Protein AF-A0A392M4J0-F1 (afdb_monomer)

Solvent-accessible surface area (backbone atoms only — not comparable to full-atom values): 14956 Å² total; per-residue (Å²): 109,51,67,59,75,84,77,67,65,18,34,62,68,60,36,52,45,43,67,71,38,55,54,96,54,36,84,34,86,85,41,95,49,38,36,38,35,53,47,97,91,40,80,39,81,60,38,73,55,54,52,23,54,76,68,75,42,83,68,70,84,70,78,83,78,87,68,54,66,32,58,51,34,18,61,44,18,71,55,74,34,66,66,57,68,94,72,77,78,84,59,74,86,53,35,28,72,71,46,39,50,49,50,51,51,45,57,69,52,52,66,64,34,56,57,55,53,39,26,50,51,32,46,59,51,38,70,78,40,64,79,76,70,53,95,85,64,61,69,43,71,75,92,62,75,52,68,43,60,56,64,80,78,44,99,60,89,73,89,84,80,77,86,80,85,84,76,95,66,84,81,70,76,82,76,49,76,65,52,57,52,50,53,52,51,53,52,50,52,54,50,52,54,51,50,55,52,51,54,53,52,50,55,52,52,55,54,52,59,57,68,76,67,73,80,84,80,86,82,90,80,89,82,88,80,88,84,78,90,79,84,89,84,87,87,136

InterPro domains:
  IPR046796 Putative plant retrotransposon-related domain [PF20167] (7-114)

Foldseek 3Di:
DDFDPDLDFFQVVQLVQQVVQCDPCCVPPPDPCPQWGDTQNDIARHDPQLLCVLVVHDNDDDPPPPDDPQNVLCVQQVRPRNDDDPDDDDDLVSGDPVNNVVVVVCVVVVVVCVVVVSSSVVVSRCVVPVPSDDPPGDGDDDPDTPDDDVVVVDPDDDPPPPDDDDDDDPDDPDQDPVNVVVVVVVVVVVVVVVVVVVVVVVVVVVVVVVVVPDDDDDDDDDDDDDDDDDDDDDDD

Sequence (236 aa):
MKTVRGIGDCYEKLVKEFLVNIPEDCDNPVSPEYQKVFVRGECVNFSPAIINKFLERNEEPQPELEVSDNAVCKEITAGQVKVGPKKGKISSRKLSVKYAILNRIGAANWGPYQAHIKHCYSSIILEQHPGIRTASDIPKKREYPLTLHNKLFGEHHVIDIVGTSSKSVPAPAPMSRKDVIADLKAHCLELDEKKLQFERMIQALELEEVAEGEPVGSKEEEEENDDADQEDNTDS

Mean predicted aligned error: 20.06 Å

Radius of gyration: 35.01 Å; Cα contacts (8 Å, |Δi|>4): 151; chains: 1; bounding box: 72×37×124 Å

Structure (mmCIF, N/CA/C/O backbone):
data_AF-A0A392M4J0-F1
#
_entry.id   AF-A0A392M4J0-F1
#
loop_
_atom_site.group_PDB
_atom_site.id
_atom_site.type_symbol
_atom_site.label_atom_id
_atom_site.label_alt_id
_atom_site.label_comp_id
_atom_site.label_asym_id
_atom_site.label_entity_id
_atom_site.label_seq_id
_atom_site.pdbx_PDB_ins_code
_atom_site.Cartn_x
_atom_site.Cartn_y
_atom_site.Cartn_z
_atom_site.occupancy
_atom_site.B_iso_or_equiv
_atom_site.auth_seq_id
_atom_site.auth_comp_id
_atom_site.auth_asym_id
_atom_site.auth_atom_id
_atom_site.pdbx_PDB_model_num
ATOM 1 N N . MET A 1 1 ? -25.892 8.725 -5.476 1.00 53.53 1 MET A N 1
ATOM 2 C CA . MET A 1 1 ? -24.546 8.126 -5.537 1.00 53.53 1 MET A CA 1
ATOM 3 C C . MET A 1 1 ? -23.845 8.678 -6.762 1.00 53.53 1 MET A C 1
ATOM 5 O O . MET A 1 1 ? -24.430 8.621 -7.839 1.00 53.53 1 MET A O 1
ATOM 9 N N . LYS A 1 2 ? -22.638 9.232 -6.613 1.00 49.38 2 LYS A N 1
ATOM 10 C CA . LYS A 1 2 ? -21.822 9.637 -7.761 1.00 49.38 2 LYS A CA 1
ATOM 11 C C . LYS A 1 2 ? -20.953 8.451 -8.147 1.00 49.38 2 LYS A C 1
ATOM 13 O O . LYS A 1 2 ? -20.265 7.872 -7.311 1.00 49.38 2 LYS A O 1
ATOM 18 N N . THR A 1 3 ? -21.028 8.068 -9.411 1.00 50.88 3 THR A N 1
ATOM 19 C CA . THR A 1 3 ? -20.194 6.998 -9.951 1.00 50.88 3 THR A CA 1
ATOM 20 C C . THR A 1 3 ? -18.974 7.633 -10.592 1.00 50.88 3 THR A C 1
ATOM 22 O O . THR A 1 3 ? -19.123 8.390 -11.550 1.00 50.88 3 THR A O 1
ATOM 25 N N . VAL A 1 4 ? -17.782 7.329 -10.082 1.00 52.31 4 VAL A N 1
ATOM 26 C CA . VAL A 1 4 ? -16.535 7.727 -10.737 1.00 52.31 4 VAL A CA 1
ATOM 27 C C . VAL A 1 4 ? -16.332 6.796 -11.929 1.00 52.31 4 VAL A C 1
ATOM 29 O O . VAL A 1 4 ? -16.191 5.581 -11.774 1.00 52.31 4 VAL A O 1
ATOM 32 N N . ARG A 1 5 ? -16.380 7.373 -13.129 1.00 50.84 5 ARG A N 1
ATOM 33 C CA . ARG A 1 5 ? -16.087 6.709 -14.406 1.00 50.84 5 ARG A CA 1
ATOM 34 C C . ARG A 1 5 ? -14.775 7.271 -14.958 1.00 50.84 5 ARG A C 1
ATOM 36 O O . ARG A 1 5 ? -14.352 8.338 -14.533 1.00 50.84 5 ARG A O 1
ATOM 43 N N . GLY A 1 6 ? -14.140 6.556 -15.886 1.00 55.19 6 GLY A N 1
ATOM 44 C CA . GLY A 1 6 ? -12.890 7.013 -16.511 1.00 55.19 6 GLY A CA 1
ATOM 45 C C . GLY A 1 6 ? -11.627 6.746 -15.690 1.00 55.19 6 GLY A C 1
ATOM 46 O O . GLY A 1 6 ? -10.592 7.343 -15.951 1.00 55.19 6 GLY A O 1
ATOM 47 N N . ILE A 1 7 ? -11.688 5.840 -14.712 1.00 60.97 7 ILE A N 1
ATOM 48 C CA . ILE A 1 7 ? -10.474 5.284 -14.105 1.00 60.97 7 ILE A CA 1
ATOM 49 C C . ILE A 1 7 ? -9.773 4.493 -15.222 1.00 60.97 7 ILE A C 1
ATOM 51 O O . ILE A 1 7 ? -10.411 3.617 -15.809 1.00 60.97 7 ILE A O 1
ATOM 55 N N . GLY A 1 8 ? -8.533 4.862 -15.560 1.00 64.56 8 GLY A N 1
ATOM 56 C CA . GLY A 1 8 ? -7.778 4.304 -16.692 1.00 64.56 8 GLY A CA 1
ATOM 57 C C . GLY A 1 8 ? -7.616 2.781 -16.643 1.00 64.56 8 GLY A C 1
ATOM 58 O O . GLY A 1 8 ? -7.966 2.137 -15.658 1.00 64.56 8 GLY A O 1
ATOM 59 N N . ASP A 1 9 ? -7.091 2.173 -17.704 1.00 75.56 9 ASP A N 1
ATOM 60 C CA . ASP A 1 9 ? -6.934 0.715 -17.767 1.00 75.56 9 ASP A CA 1
ATOM 61 C C . ASP A 1 9 ? -5.942 0.193 -16.706 1.00 75.56 9 ASP A C 1
ATOM 63 O O . ASP A 1 9 ? -4.874 0.766 -16.511 1.00 75.56 9 ASP A O 1
ATOM 67 N N . CYS A 1 10 ? -6.280 -0.907 -16.017 1.00 78.12 10 CYS A N 1
ATOM 68 C CA . CYS A 1 10 ? -5.345 -1.606 -15.125 1.00 78.12 10 CYS A CA 1
ATOM 69 C C . CYS A 1 10 ? -4.696 -2.774 -15.863 1.00 78.12 10 CYS A C 1
ATOM 71 O O . CYS A 1 10 ? -5.388 -3.658 -16.369 1.00 78.12 10 CYS A O 1
ATOM 73 N N . TYR A 1 11 ? -3.372 -2.864 -15.817 1.00 84.50 11 TYR A N 1
ATOM 74 C CA . TYR A 1 11 ? -2.629 -3.998 -16.366 1.00 84.50 11 TYR A CA 1
ATOM 75 C C . TYR A 1 11 ? -2.171 -4.919 -15.235 1.00 84.50 11 TYR A C 1
ATOM 77 O O . TYR A 1 11 ? -1.093 -4.758 -14.676 1.00 84.50 11 TYR A O 1
ATOM 85 N N . GLU A 1 12 ? -3.005 -5.892 -14.855 1.00 80.94 12 GLU A N 1
ATOM 86 C CA . GLU A 1 12 ? -2.774 -6.676 -13.629 1.00 80.94 12 GLU A CA 1
ATOM 87 C C . GLU A 1 12 ? -1.447 -7.448 -13.631 1.00 80.94 12 GLU A C 1
ATOM 89 O O . GLU A 1 12 ? -0.812 -7.556 -12.586 1.00 80.94 12 GLU A O 1
ATOM 94 N N . LYS A 1 13 ? -1.011 -7.966 -14.786 1.00 83.25 13 LYS A N 1
ATOM 95 C CA . LYS A 1 13 ? 0.292 -8.640 -14.902 1.00 83.25 13 LYS A CA 1
ATOM 96 C C . LYS A 1 13 ? 1.442 -7.682 -14.595 1.00 83.25 13 LYS A C 1
ATOM 98 O O . LYS A 1 13 ? 2.312 -8.030 -13.810 1.00 83.25 13 LYS A O 1
ATOM 103 N N . LEU A 1 14 ? 1.383 -6.475 -15.157 1.00 86.06 14 LEU A N 1
ATOM 104 C CA . LEU A 1 14 ? 2.369 -5.420 -14.937 1.00 86.06 14 LEU A CA 1
ATOM 105 C C . LEU A 1 14 ? 2.424 -5.010 -13.459 1.00 86.06 14 LEU A C 1
ATOM 107 O O . LEU A 1 14 ? 3.500 -4.890 -12.891 1.00 86.06 14 LEU A O 1
ATOM 111 N N . VAL A 1 15 ? 1.265 -4.870 -12.808 1.00 83.56 15 VAL A N 1
ATOM 112 C CA . VAL A 1 15 ? 1.217 -4.526 -11.377 1.00 83.56 15 VAL A CA 1
ATOM 113 C C . VAL A 1 15 ? 1.718 -5.668 -10.493 1.00 83.56 15 VAL A C 1
ATOM 115 O O . VAL A 1 15 ? 2.384 -5.425 -9.495 1.00 83.56 15 VAL A O 1
ATOM 118 N N . LYS A 1 16 ? 1.404 -6.922 -10.832 1.00 83.44 16 LYS A N 1
ATOM 119 C CA . LYS A 1 16 ? 1.928 -8.086 -10.102 1.00 83.44 16 LYS A CA 1
ATOM 120 C C . LYS A 1 16 ? 3.447 -8.162 -10.189 1.00 83.44 16 LYS A C 1
ATOM 122 O O . LYS A 1 16 ? 4.084 -8.391 -9.173 1.00 83.44 16 LYS A O 1
ATOM 127 N N . GLU A 1 17 ? 3.997 -7.950 -11.379 1.00 86.62 17 GLU A N 1
ATOM 128 C CA . GLU A 1 17 ? 5.440 -7.907 -11.606 1.00 86.62 17 GLU A CA 1
ATOM 129 C C . GLU A 1 17 ? 6.091 -6.776 -10.804 1.00 86.62 17 GLU A C 1
ATOM 131 O O . GLU A 1 17 ? 7.014 -7.032 -10.041 1.00 86.62 17 GLU A O 1
ATOM 136 N N . PHE A 1 18 ? 5.527 -5.565 -10.870 1.00 87.81 18 PHE A N 1
ATOM 137 C CA . PHE A 1 18 ? 5.949 -4.440 -10.034 1.00 87.81 18 PHE A CA 1
ATOM 138 C C . PHE A 1 18 ? 5.999 -4.807 -8.544 1.00 87.81 18 PHE A C 1
ATOM 140 O O . PHE A 1 18 ? 7.012 -4.571 -7.901 1.00 87.81 18 PHE A O 1
ATOM 147 N N . LEU A 1 19 ? 4.938 -5.416 -7.999 1.00 84.81 19 LEU A N 1
ATOM 148 C CA . LEU A 1 19 ? 4.866 -5.767 -6.575 1.00 84.81 19 LEU A CA 1
ATOM 149 C C . LEU A 1 19 ? 5.874 -6.847 -6.158 1.00 84.81 19 LEU A C 1
ATOM 151 O O . LEU A 1 19 ? 6.323 -6.836 -5.018 1.00 84.81 19 LEU A O 1
ATOM 155 N N . VAL A 1 20 ? 6.192 -7.793 -7.046 1.00 85.12 20 VAL A N 1
ATOM 156 C CA . VAL A 1 20 ? 7.164 -8.867 -6.771 1.00 85.12 20 VAL A CA 1
ATOM 157 C C . VAL A 1 20 ? 8.604 -8.363 -6.883 1.00 85.12 20 VAL A C 1
ATOM 159 O O . VAL A 1 20 ? 9.479 -8.896 -6.212 1.00 85.12 20 VAL A O 1
ATOM 162 N N . ASN A 1 21 ? 8.837 -7.325 -7.685 1.00 87.94 21 ASN A N 1
ATOM 163 C CA . ASN A 1 21 ? 10.164 -6.766 -7.932 1.00 87.94 21 ASN A CA 1
ATOM 164 C C . ASN A 1 21 ? 10.505 -5.574 -7.024 1.00 87.94 21 ASN A C 1
ATOM 166 O O . ASN A 1 21 ? 11.451 -4.847 -7.320 1.00 87.94 21 ASN A O 1
ATOM 170 N N . ILE A 1 22 ? 9.743 -5.338 -5.950 1.00 85.56 22 ILE A N 1
ATOM 171 C CA . ILE A 1 22 ? 10.117 -4.343 -4.937 1.00 85.56 22 ILE A CA 1
ATOM 172 C C . ILE A 1 22 ? 11.338 -4.892 -4.182 1.00 85.56 22 ILE A C 1
ATOM 174 O O . ILE A 1 22 ? 11.210 -5.949 -3.557 1.00 85.56 22 ILE A O 1
ATOM 178 N N . PRO A 1 23 ? 12.503 -4.220 -4.241 1.00 83.81 23 PRO A N 1
ATOM 179 C CA . PRO A 1 23 ? 13.708 -4.714 -3.587 1.00 83.81 23 PRO A CA 1
ATOM 180 C C . PRO A 1 23 ? 13.585 -4.614 -2.060 1.00 83.81 23 PRO A C 1
ATOM 182 O O . PRO A 1 23 ? 12.845 -3.780 -1.533 1.00 83.81 23 PRO A O 1
ATOM 185 N N . GLU A 1 24 ? 14.297 -5.479 -1.334 1.00 85.56 24 GLU A N 1
ATOM 186 C CA . GLU A 1 24 ? 14.232 -5.523 0.137 1.00 85.56 24 GLU A CA 1
ATOM 187 C C . GLU A 1 24 ? 14.727 -4.223 0.783 1.00 85.56 24 GLU A C 1
ATOM 189 O O . GLU A 1 24 ? 14.232 -3.838 1.836 1.00 85.56 24 GLU A O 1
ATOM 194 N N . ASP A 1 25 ? 15.656 -3.531 0.128 1.00 86.25 25 ASP A N 1
ATOM 195 C CA . ASP A 1 25 ? 16.250 -2.259 0.532 1.00 86.25 25 ASP A CA 1
ATOM 196 C C . ASP A 1 25 ? 15.607 -1.053 -0.179 1.00 86.25 25 ASP A C 1
ATOM 198 O O . ASP A 1 25 ? 16.217 0.013 -0.281 1.00 86.25 25 ASP A O 1
ATOM 202 N N . CYS A 1 26 ? 14.365 -1.192 -0.666 1.00 81.50 26 CYS A N 1
ATOM 203 C CA . CYS A 1 26 ? 13.642 -0.116 -1.361 1.00 81.50 26 CYS A CA 1
ATOM 204 C C . CYS A 1 26 ? 13.463 1.165 -0.523 1.00 81.50 26 CYS A C 1
ATOM 206 O O . CYS A 1 26 ? 13.242 2.241 -1.087 1.00 81.50 26 CYS A O 1
ATOM 208 N N . ASP A 1 27 ? 13.560 1.052 0.803 1.00 80.50 27 ASP A N 1
ATOM 209 C CA . ASP A 1 27 ? 13.462 2.124 1.791 1.00 80.50 27 ASP A CA 1
ATOM 210 C C . ASP A 1 27 ? 14.830 2.659 2.254 1.00 80.50 27 ASP A C 1
ATOM 212 O O . ASP A 1 27 ? 14.882 3.611 3.031 1.00 80.50 27 ASP A O 1
ATOM 216 N N . ASN A 1 28 ? 15.940 2.108 1.755 1.00 87.81 28 ASN A N 1
ATOM 217 C CA . ASN A 1 28 ? 17.285 2.538 2.118 1.00 87.81 28 ASN A CA 1
ATOM 218 C C . ASN A 1 28 ? 17.766 3.686 1.210 1.00 87.81 28 ASN A C 1
ATOM 220 O O . ASN A 1 28 ? 18.120 3.424 0.060 1.00 87.81 28 ASN A O 1
ATOM 224 N N . PRO A 1 29 ? 17.903 4.932 1.703 1.00 86.88 29 PRO A N 1
ATOM 225 C CA . PRO A 1 29 ? 18.320 6.076 0.884 1.00 86.88 29 PRO A CA 1
ATOM 226 C C . PRO A 1 29 ? 19.761 5.985 0.362 1.00 86.88 29 PRO A C 1
ATOM 228 O O . PRO A 1 29 ? 20.144 6.747 -0.523 1.00 86.88 29 PRO A O 1
ATOM 231 N N . VAL A 1 30 ? 20.571 5.072 0.905 1.00 90.94 30 VAL A N 1
ATOM 232 C CA . VAL A 1 30 ? 21.948 4.817 0.454 1.00 90.94 30 VAL A CA 1
ATOM 233 C C . VAL A 1 30 ? 21.979 3.809 -0.702 1.00 90.94 30 VAL A C 1
ATOM 235 O O . VAL A 1 30 ? 22.979 3.719 -1.416 1.00 90.94 30 VAL A O 1
ATOM 238 N N . SER A 1 31 ? 20.895 3.055 -0.909 1.00 89.25 31 SER A N 1
ATOM 239 C CA . SER A 1 31 ? 20.810 2.091 -1.999 1.00 89.25 31 SER A CA 1
ATOM 240 C C . SER A 1 31 ? 20.753 2.805 -3.355 1.00 89.25 31 SER A C 1
ATOM 242 O O . SER A 1 31 ? 19.989 3.761 -3.523 1.00 89.25 31 SER A O 1
ATOM 244 N N . PRO A 1 32 ? 21.490 2.334 -4.377 1.00 86.12 32 PRO A N 1
ATOM 245 C CA . PRO A 1 32 ? 21.322 2.834 -5.743 1.00 86.12 32 PRO A CA 1
ATOM 246 C C . PRO A 1 32 ? 19.915 2.556 -6.312 1.00 86.12 32 PRO A C 1
ATOM 248 O O . PRO A 1 32 ? 19.505 3.196 -7.292 1.00 86.12 32 PRO A O 1
ATOM 251 N N . GLU A 1 33 ? 19.188 1.624 -5.692 1.00 85.94 33 GLU A N 1
ATOM 252 C CA . GLU A 1 33 ? 17.840 1.172 -6.039 1.00 85.94 33 GLU A CA 1
ATOM 253 C C . GLU A 1 33 ? 16.755 1.857 -5.191 1.00 85.94 33 GLU A C 1
ATOM 255 O O . GLU A 1 33 ? 15.567 1.588 -5.373 1.00 85.94 33 GLU A O 1
ATOM 260 N N . TYR A 1 34 ? 17.140 2.798 -4.318 1.00 87.62 34 TYR A N 1
ATOM 261 C CA . TYR A 1 34 ? 16.205 3.582 -3.517 1.00 87.62 34 TYR A CA 1
ATOM 262 C C . TYR A 1 34 ? 15.123 4.216 -4.392 1.00 87.62 34 TYR A C 1
ATOM 264 O O . TYR A 1 34 ? 15.422 4.912 -5.369 1.00 87.62 34 TYR A O 1
ATOM 272 N N . GLN A 1 35 ? 13.858 3.982 -4.027 1.00 88.06 35 GLN A N 1
ATOM 273 C CA . GLN A 1 35 ? 12.687 4.484 -4.755 1.00 88.06 35 GLN A CA 1
ATOM 274 C C . GLN A 1 35 ? 12.657 4.081 -6.241 1.00 88.06 35 GLN A C 1
ATOM 276 O O . GLN A 1 35 ? 12.113 4.814 -7.071 1.00 88.06 35 GLN A O 1
ATOM 281 N N . LYS A 1 36 ? 13.226 2.926 -6.601 1.00 88.94 36 LYS A N 1
ATOM 282 C CA . LYS A 1 36 ? 13.177 2.363 -7.956 1.00 88.94 36 LYS A CA 1
ATOM 283 C C . LYS A 1 36 ? 12.622 0.947 -7.932 1.00 88.94 36 LYS A C 1
ATOM 285 O O . LYS A 1 36 ? 12.791 0.211 -6.967 1.00 88.94 36 LYS A O 1
ATOM 290 N N . VAL A 1 37 ? 11.958 0.565 -9.018 1.00 88.88 37 VAL A N 1
ATOM 291 C CA . VAL A 1 37 ? 11.458 -0.797 -9.227 1.00 88.88 37 VAL A CA 1
ATOM 292 C C . VAL A 1 37 ? 11.776 -1.223 -10.651 1.00 88.88 37 VAL A C 1
ATOM 294 O O . VAL A 1 37 ? 11.556 -0.465 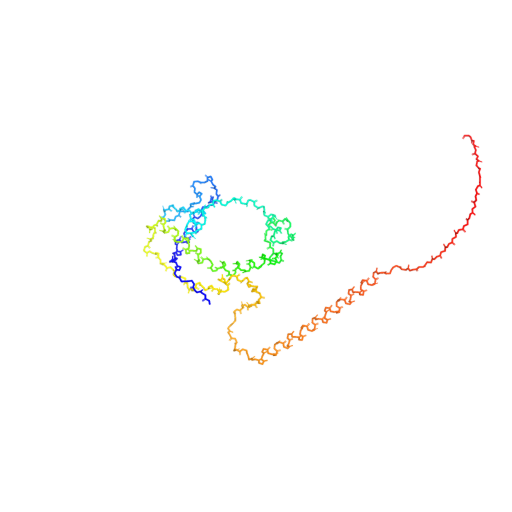-11.595 1.00 88.88 37 VAL A O 1
ATOM 297 N N . PHE A 1 38 ? 12.274 -2.444 -10.817 1.00 88.50 38 PHE A N 1
ATOM 298 C CA . PHE A 1 38 ? 12.548 -2.999 -12.137 1.00 88.50 38 PHE A CA 1
ATOM 299 C C . PHE A 1 38 ? 11.335 -3.760 -12.662 1.00 88.50 38 PHE A C 1
ATOM 301 O O . PHE A 1 38 ? 10.822 -4.668 -12.012 1.00 88.50 38 PHE A O 1
ATOM 308 N N . VAL A 1 39 ? 10.870 -3.405 -13.855 1.00 88.56 39 VAL A N 1
ATOM 309 C CA . VAL A 1 39 ? 9.728 -4.050 -14.511 1.00 88.56 39 VAL A CA 1
ATOM 310 C C . VAL A 1 39 ? 10.093 -4.269 -15.973 1.00 88.56 39 VAL A C 1
ATOM 312 O O . VAL A 1 39 ? 10.390 -3.318 -16.688 1.00 88.56 39 VAL A O 1
ATOM 315 N N . ARG A 1 40 ? 10.089 -5.527 -16.429 1.00 88.50 40 ARG A N 1
ATOM 316 C CA . ARG A 1 40 ? 10.381 -5.922 -17.823 1.00 88.50 40 ARG A CA 1
ATOM 317 C C . ARG A 1 40 ? 11.717 -5.430 -18.375 1.00 88.50 40 ARG A C 1
ATOM 319 O O . ARG A 1 40 ? 11.825 -5.129 -19.558 1.00 88.50 40 ARG A O 1
ATOM 326 N N . GLY A 1 41 ? 12.731 -5.377 -17.517 1.00 85.12 41 GLY A N 1
ATOM 327 C CA . GLY A 1 41 ? 14.063 -4.891 -17.881 1.00 85.12 41 GLY A CA 1
ATOM 328 C C . GLY A 1 41 ? 14.198 -3.368 -17.869 1.00 85.12 41 GLY A C 1
ATOM 329 O O . GLY A 1 41 ? 15.304 -2.879 -18.061 1.00 85.12 41 GLY A O 1
ATOM 330 N N . GLU A 1 42 ? 13.121 -2.633 -17.580 1.00 89.25 42 GLU A N 1
ATOM 331 C CA . GLU A 1 42 ? 13.157 -1.184 -17.404 1.00 89.25 42 GLU A CA 1
ATOM 332 C C . GLU A 1 42 ? 13.201 -0.802 -15.927 1.00 89.25 42 GLU A C 1
ATOM 334 O O . GLU A 1 42 ? 12.562 -1.426 -15.075 1.00 89.25 42 GLU A O 1
ATOM 339 N N . CYS A 1 43 ? 13.943 0.261 -15.630 1.00 88.69 43 CYS A N 1
ATOM 340 C CA . CYS A 1 43 ? 14.011 0.844 -14.297 1.00 88.69 43 CYS A CA 1
ATOM 341 C C . CYS A 1 43 ? 12.953 1.948 -14.168 1.00 88.69 43 CYS A C 1
ATOM 343 O O . CYS A 1 43 ? 13.029 2.981 -14.837 1.00 88.69 43 CYS A O 1
ATOM 345 N N . VAL A 1 44 ? 11.954 1.733 -13.316 1.00 90.06 44 VAL A N 1
ATOM 346 C CA . VAL A 1 44 ? 10.877 2.691 -13.051 1.00 90.06 44 VAL A CA 1
ATOM 347 C C . VAL A 1 44 ? 11.206 3.469 -11.784 1.00 90.06 44 VAL A C 1
ATOM 349 O O . VAL A 1 44 ? 11.413 2.870 -10.729 1.00 90.06 44 VAL A O 1
ATOM 352 N N . ASN A 1 45 ? 11.199 4.801 -11.858 1.00 89.81 45 ASN A N 1
ATOM 353 C CA . ASN A 1 45 ? 11.338 5.632 -10.667 1.00 89.81 45 ASN A CA 1
ATOM 354 C C . ASN A 1 45 ? 9.986 5.718 -9.954 1.00 89.81 45 ASN A C 1
ATOM 356 O O . ASN A 1 45 ? 8.970 6.080 -10.548 1.00 89.81 45 ASN A O 1
ATOM 360 N N . PHE A 1 46 ? 9.962 5.394 -8.670 1.00 87.69 46 PHE A N 1
ATOM 361 C CA . PHE A 1 46 ? 8.747 5.302 -7.875 1.00 87.69 46 PHE A CA 1
ATOM 362 C C . PHE A 1 46 ? 8.936 5.961 -6.502 1.00 87.69 46 PHE A C 1
ATOM 364 O O . PHE A 1 46 ? 8.950 5.307 -5.462 1.00 87.69 46 PHE A O 1
ATOM 371 N N . SER A 1 47 ? 9.091 7.289 -6.507 1.00 85.19 47 SER A N 1
ATOM 372 C CA . SER A 1 47 ? 9.247 8.105 -5.297 1.00 85.19 47 SER A CA 1
ATOM 373 C C . SER A 1 47 ? 7.945 8.795 -4.871 1.00 85.19 47 SER A C 1
ATOM 375 O O . SER A 1 47 ? 7.055 8.997 -5.707 1.00 85.19 47 SER A O 1
ATOM 377 N N . PRO A 1 48 ? 7.834 9.253 -3.605 1.00 82.94 48 PRO A N 1
ATOM 378 C CA . PRO A 1 48 ? 6.721 10.093 -3.163 1.00 82.94 48 PRO A CA 1
ATOM 379 C C . PRO A 1 48 ? 6.493 11.317 -4.059 1.00 82.94 48 PRO A C 1
ATOM 381 O O . PRO A 1 48 ? 5.348 11.651 -4.347 1.00 82.94 48 PRO A O 1
ATOM 384 N N . ALA A 1 49 ? 7.564 11.938 -4.564 1.00 84.12 49 ALA A N 1
ATOM 385 C CA . ALA A 1 49 ? 7.474 13.079 -5.473 1.00 84.12 49 ALA A CA 1
ATOM 386 C C . ALA A 1 49 ? 6.837 12.699 -6.820 1.00 84.12 49 ALA A C 1
ATOM 388 O O . ALA A 1 49 ? 5.935 13.3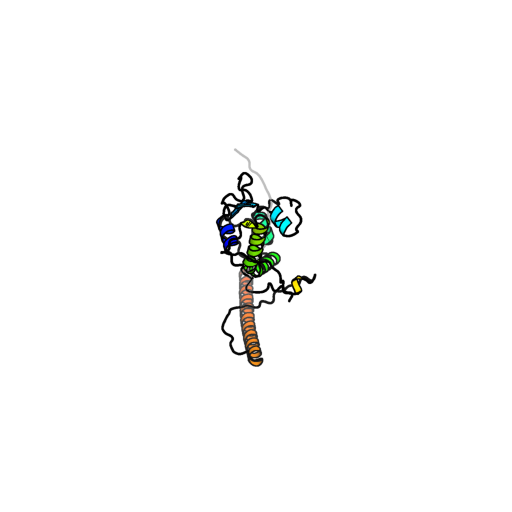91 -7.283 1.00 84.12 49 ALA A O 1
ATOM 389 N N . ILE A 1 50 ? 7.242 11.571 -7.420 1.00 86.69 50 ILE A N 1
ATOM 390 C CA . ILE A 1 50 ? 6.654 11.074 -8.677 1.00 86.69 50 ILE A CA 1
ATOM 391 C C . ILE A 1 50 ? 5.172 10.733 -8.487 1.00 86.69 50 ILE A C 1
ATOM 393 O O . ILE A 1 50 ? 4.347 11.090 -9.326 1.00 86.69 50 ILE A O 1
ATOM 397 N N . ILE A 1 51 ? 4.815 10.097 -7.366 1.00 83.62 51 ILE A N 1
ATOM 398 C CA . ILE A 1 51 ? 3.420 9.771 -7.039 1.00 83.62 51 ILE A CA 1
ATOM 399 C C . ILE A 1 51 ? 2.598 11.048 -6.839 1.00 83.62 51 ILE A C 1
ATOM 401 O O . ILE A 1 51 ? 1.488 11.147 -7.357 1.00 83.62 51 ILE A O 1
ATOM 405 N N . ASN A 1 52 ? 3.118 12.022 -6.091 1.00 81.88 52 ASN A N 1
ATOM 406 C CA . ASN A 1 52 ? 2.414 13.276 -5.834 1.00 81.88 52 ASN A CA 1
ATOM 407 C C . ASN A 1 52 ? 2.203 14.065 -7.123 1.00 81.88 52 ASN A C 1
ATOM 409 O O . ASN A 1 52 ? 1.075 14.473 -7.382 1.00 81.88 52 ASN A O 1
ATOM 413 N N . LYS A 1 53 ? 3.236 14.176 -7.964 1.00 84.56 53 LYS A N 1
ATOM 414 C CA . LYS A 1 53 ? 3.142 14.798 -9.286 1.00 84.56 53 LYS A CA 1
ATOM 415 C C . LYS A 1 53 ? 2.089 14.119 -10.162 1.00 84.56 53 LYS A C 1
ATOM 417 O O . LYS A 1 53 ? 1.236 14.797 -10.722 1.00 84.56 53 LYS A O 1
ATOM 422 N N . PHE A 1 54 ? 2.102 12.785 -10.230 1.00 82.12 54 PHE A N 1
ATOM 423 C CA . PHE A 1 54 ? 1.110 12.010 -10.984 1.00 82.12 54 PHE A CA 1
ATOM 424 C C . PHE A 1 54 ? -0.325 12.231 -10.483 1.00 82.12 54 PHE A C 1
ATOM 426 O O . PHE A 1 54 ? -1.275 12.254 -11.260 1.00 82.12 54 PHE A O 1
ATOM 433 N N . LEU A 1 55 ? -0.494 12.377 -9.168 1.00 79.00 55 LEU A N 1
ATOM 434 C CA . LEU A 1 55 ? -1.792 12.603 -8.533 1.00 79.00 55 LEU A CA 1
ATOM 435 C C . LEU A 1 55 ? -2.189 14.084 -8.462 1.00 79.00 55 LEU A C 1
ATOM 437 O O . LEU A 1 55 ? -3.186 14.385 -7.802 1.00 79.00 55 LEU A O 1
ATOM 441 N N . GLU A 1 56 ? -1.421 14.984 -9.086 1.00 81.88 56 GLU A N 1
ATOM 442 C CA . GLU A 1 56 ? -1.618 16.440 -9.036 1.00 81.88 56 GLU A CA 1
ATOM 443 C C . GLU A 1 56 ? -1.691 16.975 -7.589 1.00 81.88 56 GLU A C 1
ATOM 445 O O . GLU A 1 56 ? -2.520 17.815 -7.233 1.00 81.88 56 GLU A O 1
ATOM 450 N N . ARG A 1 57 ? -0.835 16.441 -6.711 1.00 75.00 57 ARG A N 1
ATOM 451 C CA . ARG A 1 57 ? -0.710 16.825 -5.297 1.00 75.00 57 ARG A CA 1
ATOM 452 C C . ARG A 1 57 ? 0.508 17.716 -5.078 1.00 75.00 57 ARG A C 1
ATOM 454 O O . ARG A 1 57 ? 1.421 17.734 -5.893 1.00 75.00 57 ARG A O 1
ATOM 461 N N . ASN A 1 58 ? 0.525 18.422 -3.946 1.00 75.56 58 ASN A N 1
ATOM 462 C CA . ASN A 1 58 ? 1.652 19.274 -3.570 1.00 75.56 58 ASN A CA 1
ATOM 463 C C . ASN A 1 58 ? 2.966 18.456 -3.530 1.00 75.56 58 ASN A C 1
ATOM 465 O O . ASN A 1 58 ? 3.017 17.375 -2.938 1.00 75.56 58 ASN A O 1
ATOM 469 N N . GLU A 1 59 ? 3.999 18.978 -4.191 1.00 69.06 59 GLU A N 1
ATOM 470 C CA . GLU A 1 59 ? 5.340 18.395 -4.301 1.00 69.06 59 GLU A CA 1
ATOM 471 C C . GLU A 1 59 ? 6.274 18.840 -3.163 1.00 69.06 59 GLU A C 1
ATOM 473 O O . GLU A 1 59 ? 7.367 18.293 -3.020 1.00 69.06 59 GLU A O 1
ATOM 478 N N . GLU A 1 60 ? 5.859 19.815 -2.347 1.00 74.06 60 GLU A N 1
ATOM 479 C CA . GLU A 1 60 ? 6.656 20.329 -1.238 1.00 74.06 60 GLU A CA 1
ATOM 480 C C . GLU A 1 60 ? 7.004 19.206 -0.253 1.00 74.06 60 GLU A C 1
ATOM 482 O O . GLU A 1 60 ? 6.094 18.535 0.257 1.00 74.06 60 GLU A O 1
ATOM 487 N N . PRO A 1 61 ? 8.305 19.015 0.050 1.00 63.88 61 PRO A N 1
ATOM 488 C CA . PRO A 1 61 ? 8.748 18.078 1.065 1.00 63.88 61 PRO A CA 1
ATOM 489 C C . PRO A 1 61 ? 8.048 18.397 2.383 1.00 63.88 61 PRO A C 1
ATOM 491 O O . PRO A 1 61 ? 8.324 19.406 3.033 1.00 63.88 61 PRO A O 1
ATOM 494 N N . GLN A 1 62 ? 7.101 17.547 2.767 1.00 63.97 62 GLN A N 1
ATOM 495 C CA . GLN A 1 62 ? 6.545 17.606 4.106 1.00 63.97 62 GLN A CA 1
ATOM 496 C C . GLN A 1 62 ? 7.660 17.176 5.066 1.00 63.97 62 GLN A C 1
ATOM 498 O O . GLN A 1 62 ? 8.348 16.194 4.772 1.00 63.97 62 GLN A O 1
ATOM 503 N N . PRO A 1 63 ? 7.874 17.896 6.179 1.00 66.44 63 PRO A N 1
ATOM 504 C CA . PRO A 1 63 ? 8.877 17.506 7.156 1.00 66.44 63 PRO A CA 1
ATOM 505 C C . PRO A 1 63 ? 8.598 16.073 7.605 1.00 66.44 63 PRO A C 1
ATOM 507 O O . PRO A 1 63 ? 7.461 15.732 7.943 1.00 66.44 63 PRO A O 1
ATOM 510 N N . GLU A 1 64 ? 9.635 15.239 7.566 1.00 62.19 64 GLU A N 1
ATOM 511 C CA . GLU A 1 64 ? 9.561 13.857 8.014 1.00 62.19 64 GLU A CA 1
ATOM 512 C C . GLU A 1 64 ? 9.237 13.873 9.510 1.00 62.19 64 GLU A C 1
ATOM 514 O O . GLU A 1 64 ? 10.046 14.252 10.357 1.00 62.19 64 GLU A O 1
ATOM 519 N N . LEU A 1 65 ? 7.973 13.596 9.827 1.00 63.56 65 LEU A N 1
ATOM 520 C CA . LEU A 1 65 ? 7.485 13.633 11.193 1.00 63.56 65 LEU A CA 1
ATOM 521 C C . LEU A 1 65 ? 7.879 12.314 11.855 1.00 63.56 65 LEU A C 1
ATOM 523 O O . LEU A 1 65 ? 7.132 11.336 11.802 1.00 63.56 65 LEU A O 1
ATOM 527 N N . GLU A 1 66 ? 9.052 12.285 12.483 1.00 66.44 66 GLU A N 1
ATOM 528 C CA . GLU A 1 66 ? 9.458 11.158 13.320 1.00 66.44 66 GLU A CA 1
ATOM 529 C C . GLU A 1 66 ? 8.577 11.103 14.577 1.00 66.44 66 GLU A C 1
ATOM 531 O O . GLU A 1 66 ? 8.837 11.737 15.603 1.00 66.44 66 GLU A O 1
ATOM 536 N N . VAL A 1 67 ? 7.484 10.345 14.499 1.00 77.19 67 VAL A N 1
ATOM 537 C CA . VAL A 1 67 ? 6.623 10.051 15.648 1.00 77.19 67 VAL A CA 1
ATOM 538 C C . VAL A 1 67 ? 6.937 8.651 16.140 1.00 77.19 67 VAL A C 1
ATOM 540 O O . VAL A 1 67 ? 6.767 7.678 15.414 1.00 77.19 67 VAL A O 1
ATOM 543 N N . SER A 1 68 ? 7.348 8.529 17.404 1.00 85.06 68 SER A N 1
ATOM 544 C CA . SER A 1 68 ? 7.560 7.209 18.007 1.00 85.06 68 SER A CA 1
ATOM 545 C C . SER A 1 68 ? 6.278 6.367 17.999 1.00 85.06 68 SER A C 1
ATOM 547 O O . SER A 1 68 ? 5.189 6.881 18.276 1.00 85.06 68 SER A O 1
ATOM 549 N N . ASP A 1 69 ? 6.411 5.051 17.821 1.00 83.38 69 ASP A N 1
ATOM 550 C CA . ASP A 1 69 ? 5.284 4.109 17.908 1.00 83.38 69 ASP A CA 1
ATOM 551 C C . ASP A 1 69 ? 4.500 4.253 19.215 1.00 83.38 69 ASP A C 1
ATOM 553 O O . ASP A 1 69 ? 3.279 4.115 19.238 1.00 83.38 69 ASP A O 1
ATOM 557 N N . ASN A 1 70 ? 5.178 4.581 20.317 1.00 88.12 70 ASN A N 1
ATOM 558 C CA . ASN A 1 70 ? 4.537 4.818 21.608 1.00 88.12 70 ASN A CA 1
ATOM 559 C C . ASN A 1 70 ? 3.656 6.072 21.594 1.00 88.12 70 ASN A C 1
ATOM 561 O O . ASN A 1 70 ? 2.555 6.047 22.146 1.00 88.12 70 ASN A O 1
ATOM 565 N N . ALA A 1 71 ? 4.109 7.152 20.954 1.00 87.06 71 ALA A N 1
ATOM 566 C CA . ALA A 1 71 ? 3.309 8.360 20.784 1.00 87.06 71 ALA A CA 1
ATOM 567 C C . ALA A 1 71 ? 2.091 8.087 19.889 1.00 87.06 71 ALA A C 1
ATOM 569 O O . ALA A 1 71 ? 0.983 8.484 20.251 1.00 87.06 71 ALA A O 1
ATOM 570 N N . VAL A 1 72 ? 2.264 7.317 18.808 1.00 87.56 72 VAL A N 1
ATOM 571 C CA . VAL A 1 72 ? 1.149 6.864 17.961 1.00 87.56 72 VAL A CA 1
ATOM 572 C C . VAL A 1 72 ? 0.170 6.008 18.765 1.00 87.56 72 VAL A C 1
ATOM 574 O O . VAL A 1 72 ? -1.025 6.281 18.755 1.00 87.56 72 VAL A O 1
ATOM 577 N N . CYS A 1 73 ? 0.652 5.015 19.518 1.00 87.56 73 CYS A N 1
ATOM 578 C CA . CYS A 1 73 ? -0.181 4.154 20.363 1.00 87.56 73 CYS A CA 1
ATOM 579 C C . CYS A 1 73 ? -0.981 4.967 21.380 1.00 87.56 73 CYS A C 1
ATOM 581 O O . CYS A 1 73 ? -2.186 4.759 21.534 1.00 87.56 73 CYS A O 1
ATOM 583 N N . LYS A 1 74 ? -0.320 5.908 22.056 1.00 89.56 74 LYS A N 1
ATOM 584 C CA . LYS A 1 74 ? -0.948 6.784 23.042 1.00 89.56 74 LYS A CA 1
ATOM 585 C C . LYS A 1 74 ? -2.037 7.629 22.391 1.00 89.56 74 LYS A C 1
ATOM 587 O O . LYS A 1 74 ? -3.146 7.677 22.912 1.00 89.56 74 LYS A O 1
ATOM 592 N N . GLU A 1 75 ? -1.754 8.230 21.243 1.00 91.50 75 GLU A N 1
ATOM 593 C CA . GLU A 1 75 ? -2.712 9.049 20.501 1.00 91.50 75 GLU A CA 1
ATOM 594 C C . GLU A 1 75 ? -3.919 8.220 20.031 1.00 91.50 75 GLU A C 1
ATOM 596 O O . GLU A 1 75 ? -5.067 8.543 20.349 1.00 91.50 75 GLU A O 1
ATOM 601 N N . ILE A 1 76 ? -3.687 7.089 19.353 1.00 90.75 76 ILE A N 1
ATOM 602 C CA . ILE A 1 76 ? -4.782 6.311 18.759 1.00 90.75 76 ILE A CA 1
ATOM 603 C C . ILE A 1 76 ? -5.682 5.628 19.791 1.00 90.75 76 ILE A C 1
ATOM 605 O O . ILE A 1 76 ? -6.825 5.280 19.487 1.00 90.75 76 ILE A O 1
ATOM 609 N N . THR A 1 77 ? -5.183 5.442 21.013 1.00 89.25 77 THR A N 1
ATOM 610 C CA . THR A 1 77 ? -5.907 4.803 22.119 1.00 89.25 77 THR A CA 1
ATOM 611 C C . THR A 1 77 ? -6.387 5.787 23.184 1.00 89.25 77 THR A C 1
ATOM 613 O O . THR A 1 77 ? -6.825 5.361 24.249 1.00 89.25 77 THR A O 1
ATOM 616 N N . ALA A 1 78 ? -6.300 7.100 22.929 1.00 89.31 78 ALA A N 1
ATOM 617 C CA . ALA A 1 78 ? -6.614 8.140 23.915 1.00 89.31 78 ALA A CA 1
ATOM 618 C C . ALA A 1 78 ? -5.902 7.917 25.270 1.00 89.31 78 ALA A C 1
ATOM 620 O O . ALA A 1 78 ? -6.469 8.102 26.343 1.00 89.31 78 ALA A O 1
ATOM 621 N N . GLY A 1 79 ? -4.648 7.467 25.216 1.00 86.38 79 GLY A N 1
ATOM 622 C CA . GLY A 1 79 ? -3.792 7.229 26.373 1.00 86.38 79 GLY A CA 1
ATOM 623 C C . GLY A 1 79 ? -3.960 5.871 27.056 1.00 86.38 79 GLY A C 1
ATOM 624 O O . GLY A 1 79 ? -3.200 5.591 27.986 1.00 86.38 79 GLY A O 1
ATOM 625 N N . GLN A 1 80 ? -4.882 5.011 26.603 1.00 82.38 80 GLN A N 1
ATOM 626 C CA . GLN A 1 80 ? -5.082 3.677 27.188 1.00 82.38 80 GLN A CA 1
ATOM 627 C C 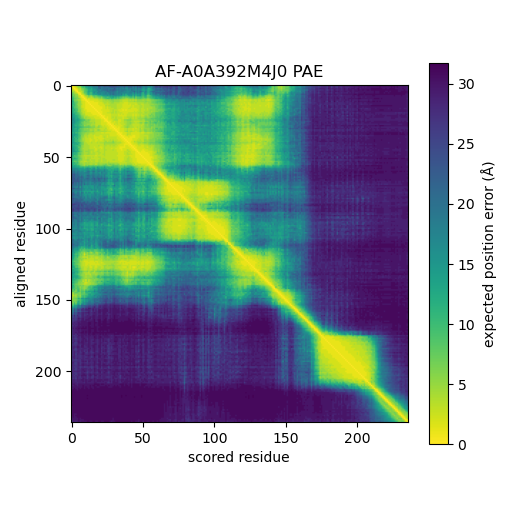. GLN A 1 80 ? -3.879 2.745 26.976 1.00 82.38 80 GLN A C 1
ATOM 629 O O . GLN A 1 80 ? -3.623 1.862 27.795 1.00 82.38 80 GLN A O 1
ATOM 634 N N . VAL A 1 81 ? -3.120 2.933 25.893 1.00 85.19 81 VAL A N 1
ATOM 635 C CA . VAL A 1 81 ? -1.880 2.204 25.599 1.00 85.19 81 VAL A CA 1
ATOM 636 C C . VAL A 1 81 ? -0.725 3.199 25.561 1.00 85.19 81 VAL A C 1
ATOM 638 O O . VAL A 1 81 ? -0.547 3.921 24.587 1.00 85.19 81 VAL A O 1
ATOM 641 N N . LYS A 1 82 ? 0.067 3.238 26.638 1.00 79.56 82 LYS A N 1
ATOM 642 C CA . LYS A 1 82 ? 1.221 4.149 26.774 1.00 79.56 82 LYS A CA 1
ATOM 643 C C . LYS A 1 82 ? 2.494 3.627 26.098 1.00 79.56 82 LYS A C 1
ATOM 645 O O . LYS A 1 82 ? 3.327 4.422 25.682 1.00 79.56 82 LYS A O 1
ATOM 650 N N . VAL A 1 83 ? 2.642 2.306 26.013 1.00 81.62 83 VAL A N 1
ATOM 651 C CA . VAL A 1 83 ? 3.7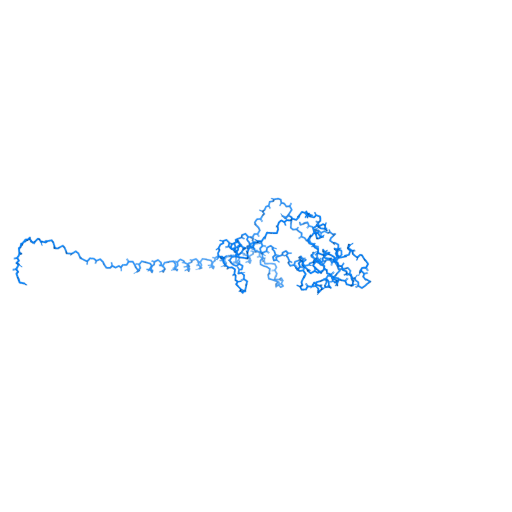72 1.625 25.369 1.00 81.62 83 VAL A CA 1
ATOM 652 C C . VAL A 1 83 ? 3.204 0.624 24.373 1.00 81.62 83 VAL A C 1
ATOM 654 O O . VAL A 1 83 ? 2.340 -0.181 24.733 1.00 81.62 83 VAL A O 1
ATOM 657 N N . GLY A 1 84 ? 3.658 0.703 23.124 1.00 74.44 84 GLY A N 1
ATOM 658 C CA . GLY A 1 84 ? 3.235 -0.192 22.057 1.00 74.44 84 GLY A CA 1
ATOM 659 C C . GLY A 1 84 ? 3.610 -1.652 22.345 1.00 74.44 84 GLY A C 1
ATOM 660 O O . GLY A 1 84 ? 4.576 -1.928 23.064 1.00 74.44 84 GLY A O 1
ATOM 661 N N . PRO A 1 85 ? 2.849 -2.627 21.822 1.00 76.69 85 PRO A N 1
ATOM 662 C CA . PRO A 1 85 ? 3.178 -4.035 21.998 1.00 76.69 85 PRO A CA 1
ATOM 663 C C . PRO A 1 85 ? 4.499 -4.377 21.290 1.00 76.69 85 PRO A C 1
ATOM 665 O O . PRO A 1 85 ? 4.618 -4.202 20.084 1.00 76.69 85 PRO A O 1
ATOM 668 N N . LYS A 1 86 ? 5.473 -4.942 22.022 1.00 74.12 86 LYS A N 1
ATOM 669 C CA . LYS A 1 86 ? 6.752 -5.424 21.445 1.00 74.12 86 LYS A CA 1
ATOM 670 C C . LYS A 1 86 ? 6.563 -6.571 20.437 1.00 74.12 86 LYS A C 1
ATOM 672 O O . LYS A 1 86 ? 7.406 -6.791 19.578 1.00 74.12 86 LYS A O 1
ATOM 677 N N . LYS A 1 87 ? 5.467 -7.326 20.576 1.00 67.88 87 LYS A N 1
ATOM 678 C CA . LYS A 1 87 ? 4.979 -8.355 19.648 1.00 67.88 87 LYS A CA 1
ATOM 679 C C . LYS A 1 87 ? 3.452 -8.363 19.684 1.00 67.88 87 LYS A C 1
ATOM 681 O O . LYS A 1 87 ? 2.863 -8.328 20.763 1.00 67.88 87 LYS A O 1
ATOM 686 N N . GLY A 1 88 ? 2.819 -8.468 18.519 1.00 70.12 88 GLY A N 1
ATOM 687 C CA . GLY A 1 88 ? 1.361 -8.532 18.384 1.00 70.12 88 GLY A CA 1
ATOM 688 C C . GLY A 1 88 ? 0.725 -7.216 17.931 1.00 70.12 88 GLY A C 1
ATOM 689 O O . GLY A 1 88 ? 1.409 -6.242 17.642 1.00 70.12 88 GLY A O 1
ATOM 690 N N . LYS A 1 89 ? -0.606 -7.209 17.815 1.00 80.69 89 LYS A N 1
ATOM 691 C CA . LYS A 1 89 ? -1.389 -6.081 17.283 1.00 80.69 89 LYS A CA 1
ATOM 692 C C . LYS A 1 89 ? -2.122 -5.349 18.406 1.00 80.69 89 LYS A C 1
ATOM 694 O O . LYS A 1 89 ? -2.549 -5.968 19.381 1.00 80.69 89 LYS A O 1
ATOM 699 N N . ILE A 1 90 ? -2.333 -4.044 18.242 1.00 81.94 90 ILE A N 1
ATOM 700 C CA . ILE A 1 90 ? -3.222 -3.272 19.120 1.00 81.94 90 ILE A CA 1
ATOM 701 C C . ILE A 1 90 ? -4.657 -3.737 18.869 1.00 81.94 90 ILE A C 1
ATOM 703 O O . ILE A 1 90 ? -5.125 -3.777 17.732 1.00 81.94 90 ILE A O 1
ATOM 707 N N . SER A 1 91 ? -5.359 -4.113 19.936 1.00 81.81 91 SER A N 1
ATOM 708 C CA . SER A 1 91 ? -6.765 -4.506 19.835 1.00 81.81 91 SER A CA 1
ATOM 709 C C . SER A 1 91 ? -7.613 -3.316 19.396 1.00 81.81 91 SER A C 1
ATOM 711 O O . SER A 1 91 ? -7.552 -2.257 20.018 1.00 81.81 91 SER A O 1
ATOM 713 N N . SER A 1 92 ? -8.475 -3.507 18.393 1.00 79.56 92 SER A N 1
ATOM 714 C CA . SER A 1 92 ? -9.401 -2.465 17.928 1.00 79.56 92 SER A CA 1
ATOM 715 C C . SER A 1 92 ? -10.332 -1.947 19.029 1.00 79.56 92 SER A C 1
ATOM 717 O O . SER A 1 92 ? -10.837 -0.838 18.916 1.00 79.56 92 SER A O 1
ATOM 719 N N . ARG A 1 93 ? -10.534 -2.715 20.112 1.00 79.06 93 ARG A N 1
ATOM 720 C CA . ARG A 1 93 ? -11.317 -2.292 21.288 1.00 79.06 93 ARG A CA 1
ATOM 721 C C . ARG A 1 93 ? -10.637 -1.203 22.121 1.00 79.06 93 ARG A C 1
ATOM 723 O O . ARG A 1 93 ? -11.315 -0.544 22.892 1.00 79.06 93 ARG A O 1
ATOM 730 N N . LYS A 1 94 ? -9.316 -1.050 21.993 1.00 85.06 94 LYS A N 1
ATOM 731 C CA . LYS A 1 94 ? -8.527 -0.034 22.706 1.00 85.06 94 LYS A CA 1
ATOM 732 C C . LYS A 1 94 ? -8.389 1.264 21.913 1.00 85.06 94 LYS A C 1
ATOM 734 O O . LYS A 1 94 ? -7.781 2.205 22.402 1.00 85.06 94 LYS A O 1
ATOM 739 N N . LEU A 1 95 ? -8.887 1.308 20.676 1.00 88.44 95 LEU A N 1
ATOM 740 C CA . LEU A 1 95 ? -8.868 2.527 19.878 1.00 88.44 95 LEU A CA 1
ATOM 741 C C . LEU A 1 95 ? -9.852 3.536 20.465 1.00 88.44 95 LEU A C 1
ATOM 743 O O . LEU A 1 95 ? -10.952 3.171 20.883 1.00 88.44 95 LEU A O 1
ATOM 747 N N . SER A 1 96 ? -9.484 4.814 20.434 1.00 88.94 96 SER A N 1
ATOM 748 C CA . SER A 1 96 ? -10.444 5.876 20.712 1.00 88.94 96 SER A CA 1
ATOM 749 C C . SER A 1 96 ? -11.561 5.856 19.666 1.00 88.94 96 SER A C 1
ATOM 751 O O . SER A 1 96 ? -11.389 5.334 18.561 1.00 88.94 96 SER A O 1
ATOM 753 N N . VAL A 1 97 ? -12.706 6.465 19.980 1.00 83.75 97 VAL A N 1
ATOM 754 C CA . VAL A 1 97 ? -13.862 6.515 19.068 1.00 83.75 97 VAL A CA 1
ATOM 755 C C . VAL A 1 97 ? -13.463 7.053 17.687 1.00 83.75 97 VAL A C 1
ATOM 757 O O . VAL A 1 97 ? -13.812 6.451 16.671 1.00 83.75 97 VAL A O 1
ATOM 760 N N . LYS A 1 98 ? -12.649 8.119 17.644 1.00 87.56 98 LYS A N 1
ATOM 761 C CA . LYS A 1 98 ? -12.116 8.717 16.407 1.00 87.56 98 LYS A CA 1
ATOM 762 C C . LYS A 1 98 ? -11.390 7.679 15.545 1.00 87.56 98 LYS A C 1
ATOM 764 O O . LYS A 1 98 ? -11.711 7.515 14.368 1.00 87.56 98 LYS A O 1
ATOM 769 N N . TYR A 1 99 ? -10.433 6.957 16.126 1.00 84.75 99 TYR A N 1
ATOM 770 C CA . TYR A 1 99 ? -9.595 6.015 15.379 1.00 84.75 99 TYR A CA 1
ATOM 771 C C . TYR A 1 99 ? -10.288 4.673 15.125 1.00 84.75 99 TYR A C 1
ATOM 773 O O . TYR A 1 99 ? -10.013 4.031 14.115 1.00 84.75 99 TYR A O 1
ATOM 781 N N . ALA A 1 100 ? -11.245 4.269 15.962 1.00 81.56 100 ALA A N 1
ATOM 782 C CA . ALA A 1 100 ? -12.094 3.109 15.707 1.00 81.56 100 ALA A CA 1
ATOM 783 C C . ALA A 1 100 ? -12.974 3.322 14.465 1.00 81.56 100 ALA A C 1
ATOM 785 O O . ALA A 1 100 ? -13.082 2.428 13.623 1.00 81.56 100 ALA A O 1
ATOM 786 N N . ILE A 1 101 ? -13.556 4.519 14.322 1.00 78.50 101 ILE A N 1
ATOM 787 C CA . ILE A 1 101 ? -14.318 4.917 13.131 1.00 78.50 101 ILE A CA 1
ATOM 788 C C . ILE A 1 101 ? -13.401 4.955 11.911 1.00 78.50 101 ILE A C 1
ATOM 790 O O . ILE A 1 101 ? -13.718 4.335 10.895 1.00 78.50 101 ILE A O 1
ATOM 794 N N . LEU A 1 102 ? -12.241 5.609 12.023 1.00 78.94 102 LEU A N 1
ATOM 795 C CA . LEU A 1 102 ? -11.281 5.699 10.924 1.00 78.94 102 LEU A CA 1
ATOM 796 C C . LEU A 1 102 ? -10.798 4.314 10.470 1.00 78.94 102 LEU A C 1
ATOM 798 O O . LEU A 1 102 ? -10.754 4.049 9.274 1.00 78.94 102 LEU A O 1
ATOM 802 N N . ASN A 1 103 ? -10.522 3.401 11.404 1.00 80.75 103 ASN A N 1
ATOM 803 C CA . ASN A 1 103 ? -10.153 2.018 11.103 1.00 80.75 103 ASN A CA 1
ATOM 804 C C . ASN A 1 103 ? -11.278 1.266 10.371 1.00 80.75 103 ASN A C 1
ATOM 806 O O . ASN A 1 103 ? -11.011 0.491 9.458 1.00 80.75 103 ASN A O 1
ATOM 810 N N . ARG A 1 104 ? -12.544 1.514 10.727 1.00 75.31 104 ARG A N 1
ATOM 811 C CA . ARG A 1 104 ? -13.717 0.933 10.051 1.00 75.31 104 ARG A CA 1
ATOM 812 C C . ARG A 1 104 ? -13.880 1.455 8.623 1.00 75.31 104 ARG A C 1
ATOM 814 O O . ARG A 1 104 ? -14.104 0.665 7.710 1.00 75.31 104 ARG A O 1
ATOM 821 N N . ILE A 1 105 ? -13.734 2.768 8.439 1.00 70.06 105 ILE A N 1
ATOM 822 C CA . ILE A 1 105 ? -13.744 3.426 7.126 1.00 70.06 105 ILE A CA 1
ATOM 823 C C . ILE A 1 105 ? -12.585 2.897 6.279 1.00 70.06 105 ILE A C 1
ATOM 825 O O . ILE A 1 105 ? -12.791 2.498 5.137 1.00 70.06 105 ILE A O 1
ATOM 829 N N . GLY A 1 106 ? -11.384 2.833 6.856 1.00 66.75 106 GLY A N 1
ATOM 830 C CA . GLY A 1 106 ? -10.200 2.249 6.239 1.00 66.75 106 GLY A CA 1
ATOM 831 C C . GLY A 1 106 ? -10.452 0.808 5.808 1.00 66.75 106 GLY A C 1
ATOM 832 O O . GLY A 1 106 ? -10.299 0.497 4.641 1.00 66.75 106 GLY A O 1
ATOM 833 N N . ALA A 1 107 ? -10.940 -0.067 6.683 1.00 65.06 107 ALA A N 1
ATOM 834 C CA . ALA A 1 107 ? -11.219 -1.458 6.323 1.00 65.06 107 ALA A CA 1
ATOM 835 C C . ALA A 1 107 ? -12.243 -1.592 5.176 1.00 65.06 107 ALA A C 1
ATOM 837 O O . ALA A 1 107 ? -12.032 -2.379 4.252 1.00 65.06 107 ALA A O 1
ATOM 838 N N . ALA A 1 108 ? -13.323 -0.804 5.204 1.00 57.72 108 ALA A N 1
ATOM 839 C CA . ALA A 1 108 ? -14.368 -0.836 4.179 1.00 57.72 108 ALA A CA 1
ATOM 840 C C . ALA A 1 108 ? -13.908 -0.251 2.831 1.00 57.72 108 ALA A C 1
ATOM 842 O O . ALA A 1 108 ? -14.277 -0.766 1.776 1.00 57.72 108 ALA A O 1
ATOM 843 N N . ASN A 1 109 ? -13.086 0.801 2.860 1.00 53.44 109 ASN A N 1
ATOM 844 C CA . ASN A 1 109 ? -12.664 1.521 1.659 1.00 53.44 109 ASN A CA 1
ATOM 845 C C . ASN A 1 109 ? -11.339 0.993 1.084 1.00 53.44 109 ASN A C 1
ATOM 847 O O . ASN A 1 109 ? -11.146 1.007 -0.129 1.00 53.44 109 ASN A O 1
ATOM 851 N N . TRP A 1 110 ? -10.444 0.464 1.919 1.00 53.78 110 TRP A N 1
ATOM 852 C CA . TRP A 1 110 ? -9.102 0.017 1.529 1.00 53.78 110 TRP A CA 1
ATOM 853 C C . TRP A 1 110 ? -9.041 -1.394 0.956 1.00 53.78 110 TRP A C 1
ATOM 855 O O . TRP A 1 110 ? -8.168 -1.672 0.136 1.00 53.78 110 TRP A O 1
ATOM 865 N N . GLY A 1 111 ? -10.029 -2.246 1.249 1.00 47.25 111 GLY A N 1
ATOM 866 C CA . GLY A 1 111 ? -10.261 -3.481 0.489 1.00 47.25 111 GLY A CA 1
ATOM 867 C C . GLY A 1 111 ? -10.444 -3.227 -1.023 1.00 47.25 111 GLY A C 1
ATOM 868 O O . GLY A 1 111 ? -9.716 -3.808 -1.829 1.00 47.25 111 GLY A O 1
ATOM 869 N N . PRO A 1 112 ? -11.348 -2.316 -1.441 1.00 49.59 112 PRO A N 1
ATOM 870 C CA . PRO A 1 112 ? -11.525 -1.955 -2.850 1.00 49.59 112 PRO A CA 1
ATOM 871 C C . PRO A 1 112 ? -10.448 -1.017 -3.438 1.00 49.59 112 PRO A C 1
ATOM 873 O O . PRO A 1 112 ? -10.363 -0.909 -4.667 1.00 49.59 112 PRO A O 1
ATOM 876 N N . TYR A 1 113 ? -9.588 -0.374 -2.631 1.00 50.03 113 TYR A N 1
ATOM 877 C CA . TYR A 1 113 ? -8.431 0.375 -3.154 1.00 50.03 113 TYR A CA 1
ATOM 878 C C . TYR A 1 113 ? -7.329 -0.520 -3.708 1.00 50.03 113 TYR A C 1
ATOM 880 O O . TYR A 1 113 ? -6.516 -0.001 -4.460 1.00 50.03 113 TYR A O 1
ATOM 888 N N . GLN A 1 114 ? -7.329 -1.842 -3.484 1.00 53.91 114 GLN A N 1
ATOM 889 C CA . GLN A 1 114 ? -6.443 -2.716 -4.261 1.00 53.91 114 GLN A CA 1
ATOM 890 C C . GLN A 1 114 ? -6.618 -2.478 -5.765 1.00 53.91 114 GLN A C 1
ATOM 892 O O . GLN A 1 114 ? -5.631 -2.459 -6.481 1.00 53.91 114 GLN A O 1
ATOM 897 N N . ALA A 1 115 ? -7.840 -2.231 -6.252 1.00 56.16 115 ALA A N 1
ATOM 898 C CA . ALA A 1 115 ? -8.054 -1.884 -7.654 1.00 56.16 115 ALA A CA 1
ATOM 899 C C . ALA A 1 115 ? -7.502 -0.487 -7.997 1.00 56.16 115 ALA A C 1
ATOM 901 O O . ALA A 1 115 ? -6.781 -0.353 -8.974 1.00 56.16 115 ALA A O 1
ATOM 902 N N . HIS A 1 116 ? -7.792 0.549 -7.201 1.00 58.06 116 HIS A N 1
ATOM 903 C CA . HIS A 1 116 ? -7.313 1.919 -7.467 1.00 58.06 116 HIS A CA 1
ATOM 904 C C . HIS A 1 116 ? -5.797 2.067 -7.404 1.00 58.06 116 HIS A C 1
ATOM 906 O O . HIS A 1 116 ? -5.208 2.719 -8.255 1.00 58.06 116 HIS A O 1
ATOM 912 N N . ILE A 1 117 ? -5.185 1.456 -6.398 1.00 63.31 117 ILE A N 1
ATOM 913 C CA . ILE A 1 117 ? -3.744 1.402 -6.215 1.00 63.31 117 ILE A CA 1
ATOM 914 C C . ILE A 1 117 ? -3.123 0.656 -7.406 1.00 63.31 117 ILE A C 1
ATOM 916 O O . ILE A 1 117 ? -2.188 1.168 -8.010 1.00 63.31 117 ILE A O 1
ATOM 920 N N . LYS A 1 118 ? -3.718 -0.470 -7.843 1.00 65.19 118 LYS A N 1
ATOM 921 C CA . LYS A 1 118 ? -3.303 -1.165 -9.076 1.00 65.19 118 LYS A CA 1
ATOM 922 C C . LYS A 1 118 ? -3.396 -0.269 -10.318 1.00 65.19 118 LYS A C 1
ATOM 924 O O . LYS A 1 118 ? -2.443 -0.229 -11.086 1.00 65.19 118 LYS A O 1
ATOM 929 N N . HIS A 1 119 ? -4.496 0.467 -10.496 1.00 70.75 119 HIS A N 1
ATOM 930 C CA . HIS A 1 119 ? -4.649 1.424 -11.600 1.00 70.75 119 HIS A CA 1
ATOM 931 C C . HIS A 1 119 ? -3.570 2.519 -11.560 1.00 70.75 119 HIS A C 1
ATOM 933 O O . HIS A 1 119 ? -2.969 2.817 -12.587 1.00 70.75 119 HIS A O 1
ATOM 939 N N . CYS A 1 120 ? -3.301 3.085 -10.380 1.00 73.31 120 CYS A N 1
ATOM 940 C CA . CYS A 1 120 ? -2.292 4.126 -10.189 1.00 73.31 120 CYS A CA 1
ATOM 941 C C . CYS A 1 120 ? -0.889 3.618 -10.554 1.00 73.31 120 CYS A C 1
ATOM 943 O O . CYS A 1 120 ? -0.199 4.248 -11.350 1.00 73.31 120 CYS A O 1
ATOM 945 N N . TYR A 1 121 ? -0.511 2.431 -10.064 1.00 78.19 121 TYR A N 1
ATOM 946 C CA . TYR A 1 121 ? 0.772 1.814 -10.404 1.00 78.19 121 TYR A CA 1
ATOM 947 C C . TYR A 1 121 ? 0.915 1.591 -11.907 1.00 78.19 121 TYR A C 1
ATOM 949 O O . TYR A 1 121 ? 1.902 2.026 -12.490 1.00 78.19 121 TYR A O 1
ATOM 957 N N . SER A 1 122 ? -0.072 0.967 -12.561 1.00 81.69 122 SER A N 1
ATOM 958 C CA . SER A 1 122 ? 0.041 0.706 -13.998 1.00 81.69 122 SER A CA 1
ATOM 959 C C . SER A 1 122 ? 0.159 1.983 -14.827 1.00 81.69 122 SER A C 1
ATOM 961 O O . SER A 1 122 ? 0.910 1.991 -15.796 1.00 81.69 122 SER A O 1
ATOM 963 N N . SER A 1 123 ? -0.539 3.055 -14.448 1.00 85.31 123 SER A N 1
ATOM 964 C CA . SER A 1 123 ? -0.455 4.330 -15.163 1.00 85.31 123 SER A CA 1
ATOM 965 C C . SER A 1 123 ? 0.899 5.015 -14.974 1.00 85.31 123 SER A C 1
ATOM 967 O O . SER A 1 123 ? 1.491 5.419 -15.968 1.00 85.31 123 SER A O 1
ATOM 969 N N . ILE A 1 124 ? 1.429 5.073 -13.745 1.00 86.44 124 ILE A N 1
ATOM 970 C CA . ILE A 1 124 ? 2.741 5.687 -13.463 1.00 86.44 124 ILE A CA 1
ATOM 971 C C . ILE A 1 124 ? 3.866 4.964 -14.218 1.00 86.44 124 ILE A C 1
ATOM 973 O O . ILE A 1 124 ? 4.751 5.605 -14.783 1.00 86.44 124 ILE A O 1
ATOM 977 N N . ILE A 1 125 ? 3.831 3.627 -14.245 1.00 87.12 125 ILE A N 1
ATOM 978 C CA . ILE A 1 125 ? 4.841 2.811 -14.936 1.00 87.12 125 ILE A CA 1
ATOM 979 C C . ILE A 1 125 ? 4.770 3.055 -16.457 1.00 87.12 125 ILE A C 1
ATOM 981 O O . ILE A 1 125 ? 5.799 3.252 -17.100 1.00 87.12 125 ILE A O 1
ATOM 985 N N . LEU A 1 126 ? 3.562 3.092 -17.033 1.00 87.81 126 LEU A N 1
ATOM 986 C CA . LEU A 1 126 ? 3.369 3.306 -18.473 1.00 87.81 126 LEU A CA 1
ATOM 987 C C . LEU A 1 126 ? 3.629 4.746 -18.928 1.00 87.81 126 LEU A C 1
ATOM 989 O O . LEU A 1 126 ? 3.987 4.940 -20.085 1.00 87.81 126 LEU A O 1
ATOM 993 N N . GLU A 1 127 ? 3.451 5.741 -18.060 1.00 86.69 127 GLU A N 1
ATOM 994 C CA . GLU A 1 127 ? 3.787 7.135 -18.369 1.00 86.69 127 GLU A CA 1
ATOM 995 C C . GLU A 1 127 ? 5.301 7.334 -18.488 1.00 86.69 127 GLU A C 1
ATOM 997 O O . GLU A 1 127 ? 5.763 8.020 -19.396 1.00 86.69 127 GLU A O 1
ATOM 1002 N N . GLN A 1 128 ? 6.077 6.685 -17.615 1.00 88.56 128 GLN A N 1
ATOM 1003 C CA . GLN A 1 128 ? 7.539 6.720 -17.689 1.00 88.56 128 GLN A CA 1
ATOM 1004 C C . GLN A 1 128 ? 8.075 5.888 -18.853 1.00 88.56 128 GLN A C 1
ATOM 1006 O O . GLN A 1 128 ? 8.994 6.322 -19.542 1.00 88.56 128 GLN A O 1
ATOM 1011 N N . HIS A 1 129 ? 7.489 4.710 -19.088 1.00 88.00 129 HIS A N 1
ATOM 1012 C CA . HIS A 1 129 ? 7.979 3.771 -20.094 1.00 88.00 129 HIS A CA 1
ATOM 1013 C C . HIS A 1 129 ? 6.841 3.188 -20.942 1.00 88.00 129 HIS A C 1
ATOM 1015 O O . HIS A 1 129 ? 6.432 2.044 -20.736 1.00 88.00 129 HIS A O 1
ATOM 1021 N N . PRO A 1 130 ? 6.338 3.915 -21.957 1.00 86.31 130 PRO A N 1
ATOM 1022 C CA . PRO A 1 130 ? 5.228 3.439 -22.791 1.00 86.31 130 PRO A CA 1
ATOM 1023 C C . PRO A 1 130 ? 5.530 2.131 -23.546 1.00 86.31 130 PRO A C 1
ATOM 1025 O O . PRO A 1 130 ? 4.619 1.359 -23.855 1.00 86.31 130 PRO A O 1
ATOM 1028 N N . GLY A 1 131 ? 6.813 1.872 -23.834 1.00 84.94 131 GLY A N 1
ATOM 1029 C CA . GLY A 1 131 ? 7.294 0.722 -24.607 1.00 84.94 131 GLY A CA 1
ATOM 1030 C C . GLY A 1 131 ? 7.270 -0.620 -23.871 1.00 84.94 131 GLY A C 1
ATOM 1031 O O .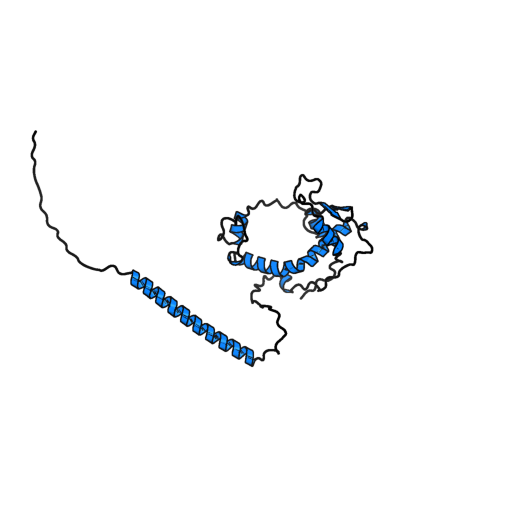 GLY A 1 131 ? 7.345 -1.661 -24.518 1.00 84.94 131 GLY A O 1
ATOM 1032 N N . ILE A 1 132 ? 7.098 -0.634 -22.545 1.00 86.69 132 ILE A N 1
ATOM 1033 C CA . ILE A 1 132 ? 7.055 -1.887 -21.765 1.00 86.69 132 ILE A CA 1
ATOM 1034 C C . ILE A 1 132 ? 5.774 -2.684 -21.998 1.00 86.69 132 ILE A C 1
ATOM 1036 O O . ILE A 1 132 ? 5.670 -3.834 -21.564 1.00 86.69 132 ILE A O 1
ATOM 1040 N N . ARG A 1 133 ? 4.758 -2.071 -22.616 1.00 83.94 133 ARG A N 1
ATOM 1041 C CA . ARG A 1 133 ? 3.482 -2.722 -22.895 1.00 83.94 133 ARG A CA 1
ATOM 1042 C C . ARG A 1 133 ? 3.671 -3.769 -23.989 1.00 83.94 133 ARG A C 1
ATOM 1044 O O . ARG A 1 133 ? 4.060 -3.468 -25.111 1.00 83.94 133 ARG A O 1
ATOM 1051 N N . THR A 1 134 ? 3.311 -5.004 -23.676 1.00 81.50 134 THR A N 1
ATOM 1052 C CA . THR A 1 134 ? 3.365 -6.137 -24.598 1.00 81.50 134 THR A CA 1
ATOM 1053 C C . THR A 1 134 ? 1.980 -6.449 -25.154 1.00 81.50 134 THR A C 1
ATOM 1055 O O . THR A 1 134 ? 0.955 -6.147 -24.540 1.00 81.50 134 THR A O 1
ATOM 1058 N N . ALA A 1 135 ? 1.925 -7.154 -26.286 1.00 79.50 135 ALA A N 1
ATOM 1059 C CA . ALA A 1 135 ? 0.666 -7.660 -26.839 1.00 79.50 135 ALA A CA 1
ATOM 1060 C C . ALA A 1 135 ? -0.073 -8.634 -25.891 1.00 79.50 135 ALA A C 1
ATOM 1062 O O . ALA A 1 135 ? -1.266 -8.872 -26.051 1.00 79.50 135 ALA A O 1
ATOM 1063 N N . SER A 1 136 ? 0.622 -9.186 -24.887 1.00 78.31 136 SER A N 1
ATOM 1064 C CA . SER A 1 136 ? 0.054 -10.110 -23.896 1.00 78.31 136 SER A CA 1
ATOM 1065 C C . SER A 1 136 ? -0.644 -9.415 -22.713 1.00 78.31 136 SER A C 1
ATOM 1067 O O . SER A 1 136 ? -1.225 -10.090 -21.846 1.00 78.31 136 SER A O 1
ATOM 1069 N N . ASP A 1 137 ? -0.575 -8.080 -22.664 1.00 82.00 137 ASP A N 1
ATOM 1070 C CA . ASP A 1 137 ? -1.176 -7.251 -21.627 1.00 82.00 137 ASP A CA 1
ATOM 1071 C C . ASP A 1 137 ? -2.624 -6.924 -21.949 1.00 82.00 137 ASP A C 1
ATOM 1073 O O . ASP A 1 137 ? -2.940 -6.059 -22.768 1.00 82.00 137 ASP A O 1
ATOM 1077 N N . ILE A 1 138 ? -3.516 -7.619 -21.253 1.00 79.94 138 ILE A N 1
ATOM 1078 C CA . ILE A 1 138 ? -4.951 -7.410 -21.378 1.00 79.94 138 ILE A CA 1
ATOM 1079 C C . ILE A 1 138 ? -5.355 -6.322 -20.375 1.00 79.94 138 ILE A C 1
ATOM 1081 O O . ILE A 1 138 ? -5.186 -6.538 -19.167 1.00 79.94 138 ILE A O 1
ATOM 1085 N N . PRO A 1 139 ? -5.890 -5.173 -20.834 1.00 81.38 139 PRO A N 1
ATOM 1086 C CA . PRO A 1 139 ? -6.402 -4.152 -19.936 1.00 81.38 139 PRO A CA 1
ATOM 1087 C C . PRO A 1 139 ? -7.588 -4.728 -19.164 1.00 81.38 139 PRO A C 1
ATOM 1089 O O . PRO A 1 139 ? -8.603 -5.133 -19.738 1.00 81.38 139 PRO A O 1
ATOM 1092 N N . LYS A 1 140 ? -7.462 -4.785 -17.841 1.00 73.19 140 LYS A N 1
ATOM 1093 C CA . LYS A 1 140 ? -8.567 -5.138 -16.961 1.00 73.19 140 LYS A CA 1
ATOM 1094 C C . LYS A 1 140 ? -9.341 -3.881 -16.620 1.00 73.19 140 LYS A C 1
ATOM 1096 O O . LYS A 1 140 ? -8.854 -2.986 -15.926 1.00 73.19 140 LYS A O 1
ATOM 1101 N N . LYS A 1 141 ? -10.582 -3.845 -17.093 1.00 66.12 141 LYS A N 1
ATOM 1102 C CA . LYS A 1 141 ? -11.572 -2.894 -16.601 1.00 66.12 141 LYS A CA 1
ATOM 1103 C C . LYS A 1 141 ? -12.011 -3.341 -15.217 1.00 66.12 141 LYS A C 1
ATOM 1105 O O . LYS A 1 141 ? -12.158 -4.533 -14.954 1.00 66.12 141 LYS A O 1
ATOM 1110 N N . ARG A 1 142 ? -12.213 -2.375 -14.330 1.00 59.94 142 ARG A N 1
ATOM 1111 C CA . ARG A 1 142 ? -12.763 -2.644 -13.007 1.00 59.94 142 ARG A CA 1
ATOM 1112 C C . ARG A 1 142 ? -14.125 -3.326 -13.157 1.00 59.94 142 ARG A C 1
ATOM 1114 O O . ARG A 1 142 ? -14.982 -2.814 -13.872 1.00 59.94 142 ARG A O 1
ATOM 1121 N N . GLU A 1 143 ? -14.322 -4.441 -12.458 1.00 56.59 143 GLU A N 1
ATOM 1122 C CA . GLU A 1 143 ? -15.569 -5.221 -12.526 1.00 56.59 143 GLU A CA 1
ATOM 1123 C C . GLU A 1 143 ? -16.791 -4.423 -12.043 1.00 56.59 143 GLU A C 1
ATOM 1125 O O . GLU A 1 143 ? -17.900 -4.642 -12.521 1.00 56.59 143 GLU A O 1
ATOM 1130 N N . TYR A 1 144 ? -16.585 -3.441 -11.156 1.00 55.03 144 TYR A N 1
ATOM 1131 C CA . TYR A 1 144 ? -17.651 -2.604 -10.602 1.00 55.03 144 TYR A CA 1
ATOM 1132 C C . TYR A 1 144 ? -17.287 -1.120 -10.647 1.00 55.03 144 TYR A C 1
ATOM 1134 O O . TYR A 1 144 ? -16.195 -0.762 -10.204 1.00 55.03 144 TYR A O 1
ATOM 1142 N N . PRO A 1 145 ? -18.182 -0.224 -11.095 1.00 55.28 145 PRO A N 1
ATOM 1143 C CA . PRO A 1 145 ? -17.953 1.214 -11.017 1.00 55.28 145 PRO A CA 1
ATOM 1144 C C . PRO A 1 145 ? -17.657 1.647 -9.575 1.00 55.28 145 PRO A C 1
ATOM 1146 O O . PRO A 1 145 ? -18.337 1.203 -8.644 1.00 55.28 145 PRO A O 1
ATOM 1149 N N . LEU A 1 146 ? -16.665 2.525 -9.363 1.00 58.22 146 LEU A N 1
ATOM 1150 C CA . LEU A 1 146 ? -16.458 3.097 -8.032 1.00 58.22 146 LEU A CA 1
ATOM 1151 C C . LEU A 1 146 ? -17.655 3.997 -7.718 1.00 58.22 146 LEU A C 1
ATOM 1153 O O . LEU A 1 146 ? -17.805 5.089 -8.269 1.00 58.22 146 LEU A O 1
ATOM 1157 N N . THR A 1 147 ? -18.512 3.513 -6.830 1.00 51.91 147 THR A N 1
ATOM 1158 C CA . THR A 1 147 ? -19.707 4.227 -6.404 1.00 51.91 147 THR A CA 1
ATOM 1159 C C . THR A 1 147 ? -19.388 4.940 -5.104 1.00 51.91 147 THR A C 1
ATOM 1161 O O . THR A 1 147 ? -19.255 4.312 -4.058 1.00 51.91 147 THR A O 1
ATOM 1164 N N . LEU A 1 148 ? -19.231 6.258 -5.175 1.00 51.06 148 LEU A N 1
ATOM 1165 C CA . LEU A 1 148 ? -19.008 7.088 -4.003 1.00 51.06 148 LEU A CA 1
ATOM 1166 C C . LEU A 1 148 ? -20.359 7.568 -3.474 1.00 51.06 148 LEU A C 1
ATOM 1168 O O . LEU A 1 148 ? -21.231 8.055 -4.210 1.00 51.06 148 LEU A O 1
ATOM 1172 N N . HIS A 1 149 ? -20.552 7.396 -2.170 1.00 52.72 149 HIS A N 1
ATOM 1173 C CA . HIS A 1 149 ? -21.757 7.862 -1.510 1.00 52.72 149 HIS A CA 1
ATOM 1174 C C . HIS A 1 149 ? -21.834 9.393 -1.612 1.00 52.72 149 HIS A C 1
ATOM 1176 O O . HIS A 1 149 ? -20.838 10.078 -1.403 1.00 52.72 149 HIS A O 1
ATOM 1182 N N . ASN A 1 150 ? -23.013 9.948 -1.919 1.00 51.75 150 ASN A N 1
ATOM 1183 C CA . ASN A 1 150 ? -23.170 11.396 -2.144 1.00 51.75 150 ASN A CA 1
ATOM 1184 C C . ASN A 1 150 ? -22.734 12.236 -0.932 1.00 51.75 150 ASN A C 1
ATOM 1186 O O . ASN A 1 150 ? -22.267 13.354 -1.110 1.00 51.75 150 ASN A O 1
ATOM 1190 N N . LYS A 1 151 ? -22.845 11.670 0.276 1.00 53.22 151 LYS A N 1
ATOM 1191 C CA . LYS A 1 151 ? -22.399 12.295 1.531 1.00 53.22 151 LYS A CA 1
ATOM 1192 C C . LYS A 1 151 ? -20.895 12.604 1.562 1.00 53.22 151 LYS A C 1
ATOM 1194 O O . LYS A 1 151 ? -20.512 13.523 2.260 1.00 53.22 151 LYS A O 1
ATOM 1199 N N . LEU A 1 152 ? -20.061 11.892 0.794 1.00 50.22 152 LEU A N 1
ATOM 1200 C CA . LEU A 1 152 ? -18.615 12.160 0.714 1.00 50.22 152 LEU A CA 1
ATOM 1201 C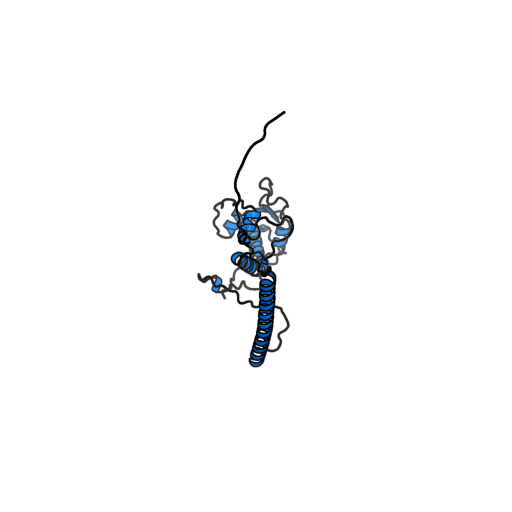 C . LEU A 1 152 ? -18.282 13.474 -0.010 1.00 50.22 152 LEU A C 1
ATOM 1203 O O . LEU A 1 152 ? -17.158 13.947 0.079 1.00 50.22 152 LEU A O 1
ATOM 1207 N N . PHE A 1 153 ? -19.240 14.040 -0.746 1.00 54.94 153 PHE A N 1
ATOM 1208 C CA . PHE A 1 153 ? -19.078 15.290 -1.493 1.00 54.94 153 PHE A CA 1
ATOM 1209 C C . PHE A 1 153 ? -19.861 16.452 -0.879 1.00 54.94 153 PHE A C 1
ATOM 1211 O O . PHE A 1 153 ? -19.902 17.527 -1.470 1.00 54.94 153 PHE A O 1
ATOM 1218 N N . GLY A 1 154 ? -20.548 16.221 0.241 1.00 48.50 154 GLY A N 1
ATOM 1219 C CA . GLY A 1 154 ? -21.172 17.283 1.015 1.00 48.50 154 GLY A CA 1
ATOM 1220 C C . GLY A 1 154 ? -20.226 17.697 2.133 1.00 48.50 154 GLY A C 1
ATOM 1221 O O . GLY A 1 154 ? -19.677 16.836 2.809 1.00 48.50 154 GLY A O 1
ATOM 1222 N N . GLU A 1 155 ? -20.079 18.995 2.378 1.00 45.69 155 GLU A N 1
ATOM 1223 C CA . GLU A 1 155 ? -19.259 19.557 3.471 1.00 45.69 155 GLU A CA 1
ATOM 1224 C C . GLU A 1 155 ? -19.791 19.230 4.885 1.00 45.69 155 GLU A C 1
ATOM 1226 O O . GLU A 1 155 ? -19.297 19.738 5.886 1.00 45.69 155 GLU A O 1
ATOM 1231 N N . HIS A 1 156 ? -20.811 18.376 4.996 1.00 50.38 156 HIS A N 1
ATOM 1232 C CA . HIS A 1 156 ? -21.435 18.013 6.259 1.00 50.38 156 HIS A CA 1
ATOM 1233 C C . HIS A 1 156 ? -20.924 16.639 6.705 1.00 50.38 156 HIS A C 1
ATOM 1235 O O . HIS A 1 156 ? -21.275 15.611 6.122 1.00 50.38 156 HIS A O 1
ATOM 1241 N N . HIS A 1 157 ? -20.109 16.618 7.763 1.00 51.34 157 HIS A N 1
ATOM 1242 C CA . HIS A 1 157 ? -19.699 15.402 8.464 1.00 51.34 157 HIS A CA 1
ATOM 1243 C C . HIS A 1 157 ? -20.931 14.661 9.008 1.00 51.34 157 HIS A C 1
ATOM 1245 O O . HIS A 1 157 ? -21.483 15.027 10.043 1.00 51.34 157 HIS A O 1
ATOM 1251 N N . VAL A 1 158 ? -21.372 13.605 8.322 1.00 43.59 158 VAL A N 1
ATOM 1252 C CA . VAL A 1 158 ? -22.450 12.738 8.816 1.00 43.59 158 VAL A CA 1
ATOM 1253 C C . VAL A 1 158 ? -21.851 11.604 9.647 1.00 43.59 158 VAL A C 1
ATOM 1255 O O . VAL A 1 158 ? -21.042 10.819 9.152 1.00 43.59 158 VAL A O 1
ATOM 1258 N N . ILE A 1 159 ? -22.275 11.505 10.909 1.00 45.56 159 ILE A N 1
ATOM 1259 C CA . ILE A 1 159 ? -22.034 10.356 11.791 1.00 45.56 159 ILE A CA 1
ATOM 1260 C C . ILE A 1 159 ? -22.843 9.167 11.245 1.00 45.56 159 ILE A C 1
ATOM 1262 O O . ILE A 1 159 ? -24.019 9.010 11.555 1.00 45.56 159 ILE A O 1
ATOM 1266 N N . ASP A 1 160 ? -22.230 8.337 10.400 1.00 40.50 160 ASP A N 1
ATOM 1267 C CA . ASP A 1 160 ? -22.845 7.113 9.864 1.00 40.50 160 ASP A CA 1
ATOM 1268 C C . ASP A 1 160 ? -22.452 5.895 10.727 1.00 40.50 160 ASP A C 1
ATOM 1270 O O . ASP A 1 160 ? -21.579 5.104 10.372 1.00 40.50 160 ASP A O 1
ATOM 1274 N N . ILE A 1 161 ? -23.110 5.722 11.881 1.00 41.28 161 ILE A N 1
ATOM 1275 C CA . ILE A 1 161 ? -23.130 4.434 12.596 1.00 41.28 161 ILE A CA 1
ATOM 1276 C C . ILE A 1 161 ? -24.574 4.074 12.961 1.00 41.28 161 ILE A C 1
ATOM 1278 O O . ILE A 1 161 ? -24.994 4.182 14.107 1.00 41.28 161 ILE A O 1
ATOM 1282 N N . VAL A 1 162 ? -25.319 3.569 11.979 1.00 35.28 162 VAL A N 1
ATOM 1283 C CA . VAL A 1 162 ? -26.342 2.546 12.234 1.00 35.28 162 VAL A CA 1
ATOM 1284 C C . VAL A 1 162 ? -25.915 1.327 11.427 1.00 35.28 162 VAL A C 1
ATOM 1286 O O . VAL A 1 162 ? -25.838 1.369 10.200 1.00 35.28 162 VAL A O 1
ATOM 1289 N N . GLY A 1 163 ? -25.493 0.276 12.131 1.00 39.38 163 GLY A N 1
ATOM 1290 C CA . GLY A 1 163 ? -24.854 -0.890 11.533 1.00 39.38 163 GLY A CA 1
ATOM 1291 C C . GLY A 1 163 ? -25.824 -1.709 10.688 1.00 39.38 163 GLY A C 1
ATOM 1292 O O . GLY A 1 163 ? -26.777 -2.270 11.215 1.00 39.38 163 GLY A O 1
ATOM 1293 N N . THR A 1 164 ? -25.538 -1.856 9.396 1.00 34.00 164 THR A N 1
ATOM 1294 C CA . THR A 1 164 ? -26.093 -2.957 8.606 1.00 34.00 164 THR A CA 1
ATOM 1295 C C . THR A 1 164 ? -25.077 -4.092 8.603 1.00 34.00 164 THR A C 1
ATOM 1297 O O . THR A 1 164 ? -24.031 -4.053 7.961 1.00 34.00 164 THR A O 1
ATOM 1300 N N . SER A 1 165 ? -25.360 -5.086 9.440 1.00 40.56 165 SER A N 1
ATOM 1301 C CA . SER A 1 165 ? -24.656 -6.362 9.482 1.00 40.56 165 SER A CA 1
ATOM 1302 C C . SER A 1 165 ? -24.994 -7.147 8.215 1.00 40.56 165 SER A C 1
ATOM 1304 O O . SER A 1 165 ? -26.108 -7.643 8.068 1.00 40.56 165 SER A O 1
ATOM 1306 N N . SER A 1 166 ? -24.058 -7.245 7.273 1.00 34.69 166 SER A N 1
ATOM 1307 C CA . SER A 1 166 ? -24.183 -8.125 6.111 1.00 34.69 166 SER A CA 1
ATOM 1308 C C . SER A 1 166 ? -23.502 -9.461 6.401 1.00 34.69 166 SER A C 1
ATOM 1310 O O . SER A 1 166 ? -22.282 -9.584 6.274 1.00 34.69 166 SER A O 1
ATOM 1312 N N . LYS A 1 167 ? -24.297 -10.478 6.750 1.00 36.75 167 LYS A N 1
ATOM 1313 C CA . LYS A 1 167 ? -23.932 -11.881 6.536 1.00 36.75 167 LYS A CA 1
ATOM 1314 C C . LYS A 1 167 ? -24.835 -12.421 5.431 1.00 36.75 167 LYS A C 1
ATOM 1316 O O . LYS A 1 167 ? -26.050 -12.467 5.576 1.00 36.75 167 LYS A O 1
ATOM 1321 N N . SER A 1 168 ? -24.218 -12.755 4.305 1.00 45.91 168 SER A N 1
ATOM 1322 C CA . SER A 1 168 ? -24.842 -13.364 3.135 1.00 45.91 168 SER A CA 1
ATOM 1323 C C . SER A 1 168 ? -25.475 -14.712 3.490 1.00 45.91 168 SER A C 1
ATOM 1325 O O . SER A 1 168 ? -24.761 -15.666 3.797 1.00 45.91 168 SER A O 1
ATOM 1327 N N . VAL A 1 169 ? -26.801 -14.785 3.409 1.00 37.28 169 VAL A N 1
ATOM 1328 C CA . VAL A 1 169 ? -27.605 -16.014 3.334 1.00 37.28 169 VAL A CA 1
ATOM 1329 C C . VAL A 1 169 ? -28.617 -15.787 2.198 1.00 37.28 169 VAL A C 1
ATOM 1331 O O . VAL A 1 169 ? -29.031 -14.637 2.013 1.00 37.28 169 VAL A O 1
ATOM 1334 N N . PRO A 1 170 ? -28.979 -16.806 1.389 1.00 41.38 170 PRO A N 1
ATOM 1335 C CA . PRO A 1 170 ? -29.950 -16.636 0.310 1.00 41.38 170 PRO A CA 1
ATOM 1336 C C . PRO A 1 170 ? -31.247 -16.064 0.874 1.00 41.38 170 PRO A C 1
ATOM 1338 O O . PRO A 1 170 ? -31.684 -16.496 1.940 1.00 41.38 170 PRO A O 1
ATOM 1341 N N . ALA A 1 171 ? -31.817 -15.080 0.179 1.00 37.31 171 ALA A N 1
ATOM 1342 C CA . ALA A 1 171 ? -32.966 -14.316 0.644 1.00 37.31 171 ALA A CA 1
ATOM 1343 C C . ALA A 1 171 ? -34.099 -15.243 1.130 1.00 37.31 171 ALA A C 1
ATOM 1345 O O . ALA A 1 171 ? -34.697 -15.943 0.307 1.00 37.31 171 ALA A O 1
ATOM 1346 N N . PRO A 1 172 ? -34.438 -15.236 2.435 1.00 47.25 172 PRO A N 1
ATOM 1347 C CA . PRO A 1 172 ? -35.763 -15.644 2.858 1.00 47.25 172 PRO A CA 1
ATOM 1348 C C . PRO A 1 172 ? -36.740 -14.631 2.261 1.00 47.25 172 PRO A C 1
ATOM 1350 O O . PRO A 1 172 ? -36.385 -13.465 2.053 1.00 47.25 172 PRO A O 1
ATOM 1353 N N . ALA A 1 173 ? -37.953 -15.080 1.950 1.00 60.34 173 ALA A N 1
ATOM 1354 C CA . ALA A 1 173 ? -39.019 -14.226 1.443 1.00 60.34 173 ALA A CA 1
ATOM 1355 C C . ALA A 1 173 ? -39.076 -12.882 2.204 1.00 60.34 173 ALA A C 1
ATOM 1357 O O . ALA A 1 173 ? -38.823 -12.867 3.413 1.00 60.34 173 ALA A O 1
ATOM 1358 N N . PRO A 1 174 ? -39.376 -11.759 1.521 1.00 57.84 174 PRO A N 1
ATOM 1359 C CA . PRO A 1 174 ? -39.404 -10.444 2.149 1.00 57.84 174 PRO A CA 1
ATOM 1360 C C . PRO A 1 174 ? -40.282 -10.499 3.401 1.00 57.84 174 PRO A C 1
ATOM 1362 O O . PRO A 1 174 ? -41.478 -10.775 3.315 1.00 57.84 174 PRO A O 1
ATOM 1365 N N . MET A 1 175 ? -39.642 -10.296 4.555 1.00 65.44 175 MET A N 1
ATOM 1366 C CA . MET A 1 175 ? -40.254 -10.433 5.874 1.00 65.44 175 MET A CA 1
ATOM 1367 C C . MET A 1 175 ? -41.490 -9.541 5.920 1.00 65.44 175 MET A C 1
ATOM 1369 O O . MET A 1 175 ? -41.415 -8.351 5.589 1.00 65.44 175 MET A O 1
ATOM 1373 N N . SER A 1 176 ? -42.646 -10.106 6.262 1.00 82.06 176 SER A N 1
ATOM 1374 C CA . SER A 1 176 ? -43.866 -9.316 6.278 1.00 82.06 176 SER A CA 1
ATOM 1375 C C . SER A 1 176 ? -43.783 -8.294 7.413 1.00 82.06 176 SER A C 1
ATOM 1377 O O . SER A 1 176 ? -43.118 -8.498 8.429 1.00 82.06 176 SER A O 1
ATOM 1379 N N . ARG A 1 177 ? -44.503 -7.175 7.285 1.00 84.62 177 ARG A N 1
ATOM 1380 C CA . ARG A 1 177 ? -44.584 -6.165 8.355 1.00 84.62 177 ARG A CA 1
ATOM 1381 C C . ARG A 1 177 ? -45.018 -6.772 9.700 1.00 84.62 177 ARG A C 1
ATOM 1383 O O . ARG A 1 177 ? -44.666 -6.234 10.743 1.00 84.62 177 ARG A O 1
ATOM 1390 N N . LYS A 1 178 ? -45.782 -7.870 9.677 1.00 85.56 178 LYS A N 1
ATOM 1391 C CA . LYS A 1 178 ? -46.214 -8.589 10.881 1.00 85.56 178 LYS A CA 1
ATOM 1392 C C . LYS A 1 178 ? -45.056 -9.328 11.548 1.00 85.56 178 LYS A C 1
ATOM 1394 O O . LYS A 1 178 ? -44.952 -9.253 12.767 1.00 85.56 178 LYS A O 1
ATOM 1399 N N . ASP A 1 179 ? -44.180 -9.946 10.762 1.00 84.12 179 ASP A N 1
ATOM 1400 C CA . ASP A 1 179 ? -43.008 -10.672 11.266 1.00 84.12 179 ASP A CA 1
ATOM 1401 C C . ASP A 1 179 ? -42.039 -9.700 11.946 1.00 84.12 179 ASP A C 1
ATOM 1403 O O . ASP A 1 179 ? -41.641 -9.911 13.085 1.00 84.12 179 ASP A O 1
ATOM 1407 N N . VAL A 1 180 ? -41.803 -8.535 11.331 1.00 87.81 180 VAL A N 1
ATOM 1408 C CA . VAL A 1 180 ? -40.969 -7.474 11.926 1.00 87.81 180 VAL A CA 1
ATOM 1409 C C . VAL A 1 180 ? -41.536 -6.980 13.262 1.00 87.81 180 VAL A C 1
ATOM 1411 O O . VAL A 1 180 ? -40.791 -6.730 14.205 1.00 87.81 180 VAL A O 1
ATOM 1414 N N . ILE A 1 181 ? -42.860 -6.834 13.369 1.00 88.75 181 ILE A N 1
ATOM 1415 C CA . ILE A 1 181 ? -43.500 -6.428 14.629 1.00 88.75 181 ILE A CA 1
ATOM 1416 C C . ILE A 1 181 ? -43.358 -7.524 15.694 1.00 88.75 181 ILE A C 1
ATOM 1418 O O . ILE A 1 181 ? -43.164 -7.198 16.865 1.00 88.75 181 ILE A O 1
ATOM 1422 N N . ALA A 1 182 ? -43.470 -8.798 15.314 1.00 90.94 182 ALA A N 1
ATOM 1423 C CA . ALA A 1 182 ? -43.305 -9.918 16.235 1.00 90.94 182 ALA A CA 1
ATOM 1424 C C . ALA A 1 182 ? -41.867 -9.997 16.769 1.00 90.94 182 ALA A C 1
ATOM 1426 O O . ALA A 1 182 ? -41.681 -10.076 17.983 1.00 90.94 182 ALA A O 1
ATOM 1427 N N . ASP A 1 183 ? -40.873 -9.857 15.892 1.00 87.94 183 ASP A N 1
ATOM 1428 C CA . ASP A 1 183 ? -39.456 -9.869 16.263 1.00 87.94 183 ASP A CA 1
ATOM 1429 C C . ASP A 1 183 ? -39.098 -8.704 17.191 1.00 87.94 183 ASP A C 1
ATOM 1431 O O . ASP A 1 183 ? -38.422 -8.891 18.203 1.00 87.94 183 ASP A O 1
ATOM 1435 N N . LEU A 1 184 ? -39.607 -7.499 16.903 1.00 92.00 184 LEU A N 1
ATOM 1436 C CA . LEU A 1 184 ? -39.400 -6.338 17.772 1.00 92.00 184 LEU A CA 1
ATOM 1437 C C . LEU A 1 184 ? -40.005 -6.552 19.163 1.00 92.00 184 LEU A C 1
ATOM 1439 O O . LEU A 1 184 ? -39.374 -6.210 20.159 1.00 92.00 184 LEU A O 1
ATOM 1443 N N . LYS A 1 185 ? -41.199 -7.151 19.253 1.00 93.00 185 LYS A N 1
ATOM 1444 C CA . LYS A 1 185 ? -41.820 -7.474 20.547 1.00 93.00 185 LYS A CA 1
ATOM 1445 C C . LYS A 1 185 ? -41.024 -8.519 21.322 1.00 93.00 185 LYS A C 1
ATOM 1447 O O . LYS A 1 185 ? -40.840 -8.351 22.523 1.00 93.00 185 LYS A O 1
ATOM 1452 N N . ALA A 1 186 ? -40.544 -9.562 20.649 1.00 92.94 186 ALA A N 1
ATOM 1453 C CA . ALA A 1 186 ? -39.710 -10.583 21.274 1.00 92.94 186 ALA A CA 1
ATOM 1454 C C . ALA A 1 186 ? -38.407 -9.979 21.823 1.00 92.94 186 ALA A C 1
ATOM 1456 O O . ALA A 1 186 ? -38.036 -10.242 22.963 1.00 92.94 186 ALA A O 1
ATOM 1457 N N . HIS A 1 187 ? -37.767 -9.094 21.057 1.00 91.12 187 HIS A N 1
ATOM 1458 C CA . HIS A 1 187 ? -36.551 -8.413 21.496 1.00 91.12 187 HIS A CA 1
ATOM 1459 C C . HIS A 1 187 ? -36.804 -7.434 22.656 1.00 91.12 187 HIS A C 1
ATOM 1461 O O . HIS A 1 187 ? -35.951 -7.281 23.527 1.00 91.12 187 HIS A O 1
ATOM 1467 N N . CYS A 1 188 ? -37.962 -6.766 22.702 1.00 90.69 188 CYS A N 1
ATOM 1468 C CA . CYS A 1 188 ? -38.338 -5.952 23.862 1.00 90.69 188 CYS A CA 1
ATOM 1469 C C . CYS A 1 188 ? -38.452 -6.801 25.137 1.00 90.69 188 CYS A C 1
ATOM 1471 O O . CYS A 1 188 ? -37.899 -6.411 26.159 1.00 90.69 188 CYS A O 1
ATOM 1473 N N . LEU A 1 189 ? -39.082 -7.978 25.061 1.00 93.00 189 LEU A N 1
ATOM 1474 C CA . LEU A 1 189 ? -39.194 -8.886 26.209 1.00 93.00 189 LEU A CA 1
ATOM 1475 C C . LEU A 1 189 ? -37.822 -9.378 26.697 1.00 93.00 189 LEU A C 1
ATOM 1477 O O . LEU A 1 189 ? -37.560 -9.370 27.896 1.00 93.00 189 LEU A O 1
ATOM 1481 N N . GLU A 1 190 ? -36.916 -9.739 25.783 1.00 92.44 190 GLU A N 1
ATOM 1482 C CA . GLU A 1 190 ? -35.553 -10.157 26.151 1.00 92.44 190 GLU A CA 1
ATOM 1483 C C . GLU A 1 190 ? -34.775 -9.028 26.855 1.00 92.44 190 GLU A C 1
ATOM 1485 O O . GLU A 1 190 ? -34.014 -9.263 27.799 1.00 92.44 190 GLU A O 1
ATOM 1490 N N . LEU A 1 191 ? -34.963 -7.783 26.407 1.00 90.81 191 LEU A N 1
ATOM 1491 C CA . LEU A 1 191 ? -34.351 -6.620 27.047 1.00 90.81 191 LEU A CA 1
ATOM 1492 C C . LEU A 1 191 ? -34.893 -6.396 28.463 1.00 90.81 191 LEU A C 1
ATOM 1494 O O . LEU A 1 191 ? -34.103 -6.078 29.353 1.00 90.81 191 LEU A O 1
ATOM 1498 N N . ASP A 1 192 ? -36.191 -6.598 28.686 1.00 93.31 192 ASP A N 1
ATOM 1499 C CA . ASP A 1 192 ? -36.804 -6.480 30.012 1.00 93.31 192 ASP A CA 1
ATOM 1500 C C . ASP A 1 192 ? -36.278 -7.555 30.979 1.00 93.31 192 ASP A C 1
ATOM 1502 O O . ASP A 1 192 ? -35.942 -7.254 32.128 1.00 93.31 192 ASP A O 1
ATOM 1506 N N . GLU A 1 193 ? -36.103 -8.795 30.512 1.00 94.50 193 GLU A N 1
ATOM 1507 C CA . GLU A 1 193 ? -35.494 -9.869 31.311 1.00 94.50 193 GLU A CA 1
ATOM 1508 C C . GLU A 1 193 ? -34.043 -9.549 31.695 1.00 94.50 193 GLU A C 1
ATOM 1510 O O . GLU A 1 193 ? -33.643 -9.709 32.855 1.00 94.50 193 GLU A O 1
ATOM 1515 N N . LYS A 1 194 ? -33.253 -9.039 30.741 1.00 93.12 194 LYS A N 1
ATOM 1516 C CA . LYS A 1 194 ? -31.877 -8.596 31.010 1.00 93.12 194 LYS A CA 1
ATOM 1517 C C . LYS A 1 194 ? -31.827 -7.414 31.969 1.00 93.12 194 LYS A C 1
ATOM 1519 O O . LYS A 1 194 ? -30.960 -7.387 32.842 1.00 93.12 194 LYS A O 1
ATOM 1524 N N . LYS A 1 195 ? -32.761 -6.465 31.860 1.00 95.50 195 LYS A N 1
ATOM 1525 C CA . LYS A 1 195 ? -32.880 -5.347 32.805 1.00 95.50 195 LYS A CA 1
ATOM 1526 C C . LYS A 1 195 ? -33.086 -5.863 34.230 1.00 95.50 195 LYS A C 1
ATOM 1528 O O . LYS A 1 195 ? -32.347 -5.461 35.125 1.00 95.50 195 LYS A O 1
ATOM 1533 N N . LEU A 1 196 ? -34.001 -6.816 34.422 1.00 94.69 196 LEU A N 1
ATOM 1534 C CA . LEU A 1 196 ? -34.259 -7.424 35.731 1.00 94.69 196 LEU A CA 1
ATOM 1535 C C . LEU A 1 196 ? -33.043 -8.197 36.270 1.00 94.69 196 LEU A C 1
ATOM 1537 O O . LEU A 1 196 ? -32.803 -8.245 37.477 1.00 94.69 196 LEU A O 1
ATOM 1541 N N . GLN A 1 197 ? -32.265 -8.838 35.395 1.00 93.81 197 GLN A N 1
ATOM 1542 C CA . GLN A 1 197 ? -31.022 -9.494 35.798 1.00 93.81 197 GLN A CA 1
ATOM 1543 C C . GLN A 1 197 ? -29.993 -8.483 36.322 1.00 93.81 197 GLN A C 1
ATOM 1545 O O . GLN A 1 197 ? -29.376 -8.735 37.357 1.00 93.81 197 GLN A O 1
ATOM 1550 N N . PHE A 1 198 ? -29.833 -7.341 35.648 1.00 92.19 198 PHE A N 1
ATOM 1551 C CA . PHE A 1 198 ? -28.924 -6.288 36.101 1.00 92.19 198 PHE A CA 1
ATOM 1552 C C . PHE A 1 198 ? -29.379 -5.648 37.413 1.00 92.19 198 PHE A C 1
ATOM 1554 O O . PHE A 1 198 ? -28.554 -5.479 38.304 1.00 92.19 198 PHE A O 1
ATOM 1561 N N . GLU A 1 199 ? -30.673 -5.364 37.574 1.00 96.38 199 GLU A N 1
ATOM 1562 C CA . GLU A 1 199 ? -31.224 -4.824 38.827 1.00 96.38 199 GLU A CA 1
ATOM 1563 C C . GLU A 1 199 ? -30.957 -5.756 40.019 1.00 96.38 199 GLU A C 1
ATOM 1565 O O . GLU A 1 199 ? -30.527 -5.298 41.075 1.00 96.38 199 GLU A O 1
ATOM 1570 N N . ARG A 1 200 ? -31.114 -7.075 39.839 1.00 92.75 200 ARG A N 1
ATOM 1571 C CA . ARG A 1 200 ? -30.785 -8.064 40.882 1.00 92.75 200 ARG A CA 1
ATOM 1572 C C . ARG A 1 200 ? -29.298 -8.100 41.224 1.00 92.75 200 ARG A C 1
ATOM 1574 O O . ARG A 1 200 ? -28.947 -8.251 42.387 1.00 92.75 200 ARG A O 1
ATOM 1581 N N . MET A 1 201 ? -28.433 -7.973 40.220 1.00 93.75 201 MET A N 1
ATOM 1582 C CA . MET A 1 201 ? -26.985 -7.942 40.433 1.00 93.75 201 MET A CA 1
ATOM 1583 C C . MET A 1 201 ? -26.557 -6.684 41.196 1.00 93.75 201 MET A C 1
ATOM 1585 O O . MET A 1 201 ? -25.703 -6.773 42.067 1.00 93.75 201 MET A O 1
ATOM 1589 N N . ILE A 1 202 ? -27.180 -5.537 40.909 1.00 94.00 202 ILE A N 1
ATOM 1590 C CA . ILE A 1 202 ? -26.940 -4.285 41.639 1.00 94.00 202 ILE A CA 1
ATOM 1591 C C . ILE A 1 202 ? -27.331 -4.446 43.112 1.00 94.00 202 ILE A C 1
ATOM 1593 O O . ILE A 1 202 ? -26.507 -4.185 43.976 1.00 94.00 202 ILE A O 1
ATOM 1597 N N . GLN A 1 203 ? -28.527 -4.965 43.403 1.00 92.44 203 GLN A N 1
ATOM 1598 C CA . GLN A 1 203 ? -28.979 -5.180 44.787 1.00 92.44 203 GLN A CA 1
ATOM 1599 C C . GLN A 1 203 ? -28.075 -6.139 45.571 1.00 92.44 203 GLN A C 1
ATOM 1601 O O . GLN A 1 203 ? -27.853 -5.939 46.761 1.00 92.44 203 GLN A O 1
ATOM 1606 N N . ALA A 1 204 ? -27.555 -7.185 44.919 1.00 90.94 204 ALA A N 1
ATOM 1607 C CA . ALA A 1 204 ? -26.614 -8.106 45.549 1.00 90.94 204 ALA A CA 1
ATOM 1608 C C . ALA A 1 204 ? -25.306 -7.397 45.937 1.00 90.94 204 ALA A C 1
ATOM 1610 O O . ALA A 1 204 ? -24.843 -7.557 47.060 1.00 90.94 204 ALA A O 1
ATOM 1611 N N . LEU A 1 205 ? -24.763 -6.568 45.041 1.00 87.81 205 LEU A N 1
ATOM 1612 C CA . LEU A 1 205 ? -23.544 -5.798 45.299 1.00 87.81 205 LEU A CA 1
ATOM 1613 C C . LEU A 1 205 ? -23.752 -4.715 46.370 1.00 87.81 205 LEU A C 1
ATOM 1615 O O . LEU A 1 205 ? -22.884 -4.516 47.209 1.00 87.81 205 LEU A O 1
ATOM 1619 N N . GLU A 1 206 ? -24.911 -4.054 46.388 1.00 87.94 206 GLU A N 1
ATOM 1620 C CA . GLU A 1 206 ? -25.262 -3.090 47.442 1.00 87.94 206 GLU A CA 1
ATOM 1621 C C . GLU A 1 206 ? -25.375 -3.770 48.819 1.00 87.94 206 GLU A C 1
ATOM 1623 O O . GLU A 1 206 ? -24.936 -3.213 49.821 1.00 87.94 206 GLU A O 1
ATOM 1628 N N . LEU A 1 207 ? -25.923 -4.990 48.887 1.00 82.06 207 LEU A N 1
ATOM 1629 C CA . LEU A 1 207 ? -25.975 -5.773 50.128 1.00 82.06 207 LEU A CA 1
ATOM 1630 C C . LEU A 1 207 ? -24.588 -6.243 50.588 1.00 82.06 207 LEU A C 1
ATOM 1632 O O . LEU A 1 207 ? -24.339 -6.287 51.792 1.00 82.06 207 LEU A O 1
ATOM 1636 N N . GLU A 1 208 ? -23.696 -6.580 49.653 1.00 77.06 208 GLU A N 1
ATOM 1637 C CA . GLU A 1 208 ? -22.296 -6.910 49.949 1.00 77.06 208 GLU A CA 1
ATOM 1638 C C . GLU A 1 208 ? -21.533 -5.689 50.497 1.00 77.06 208 GLU A C 1
ATOM 1640 O O . GLU A 1 208 ? -20.850 -5.819 51.511 1.00 77.06 208 GLU A O 1
ATOM 1645 N N . GLU A 1 209 ? -21.720 -4.488 49.930 1.00 73.88 209 GLU A N 1
ATOM 1646 C CA . GLU A 1 209 ? -21.109 -3.255 50.465 1.00 73.88 209 GLU A CA 1
ATOM 1647 C 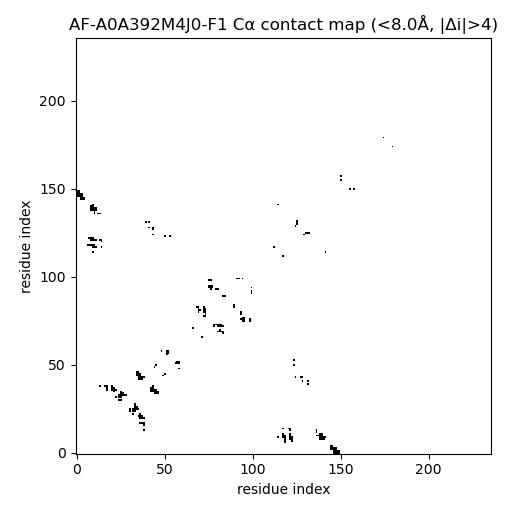C . GLU A 1 209 ? -21.620 -2.887 51.867 1.00 73.88 209 GLU A C 1
ATOM 1649 O O . GLU A 1 209 ? -20.852 -2.409 52.702 1.00 73.88 209 GLU A O 1
ATOM 1654 N N . VAL A 1 210 ? -22.903 -3.124 52.163 1.00 66.62 210 VAL A N 1
ATOM 1655 C CA . VAL A 1 210 ? -23.471 -2.852 53.496 1.00 66.62 210 VAL A CA 1
ATOM 1656 C C . VAL A 1 210 ? -22.978 -3.865 54.543 1.00 66.62 210 VAL A C 1
ATOM 1658 O O . VAL A 1 210 ? -22.812 -3.503 55.707 1.00 66.62 210 VAL A O 1
ATOM 1661 N N . ALA A 1 211 ? -22.700 -5.114 54.152 1.00 60.81 211 ALA A N 1
ATOM 1662 C CA . ALA A 1 211 ? -22.220 -6.162 55.058 1.00 60.81 211 ALA A CA 1
ATOM 1663 C C . ALA A 1 211 ? -20.745 -5.998 55.476 1.00 60.81 211 ALA A C 1
ATOM 1665 O O . ALA A 1 211 ? -20.367 -6.440 56.560 1.00 60.81 211 ALA A O 1
ATOM 1666 N N . GLU A 1 212 ? -19.918 -5.337 54.662 1.00 58.22 212 GLU A N 1
ATOM 1667 C CA . GLU A 1 212 ? -18.522 -5.022 55.009 1.00 58.22 212 GLU A CA 1
ATOM 1668 C C . GLU A 1 212 ? -18.379 -3.753 55.886 1.00 58.22 212 GLU A C 1
ATOM 1670 O O . GLU A 1 212 ? -17.269 -3.389 56.276 1.00 58.22 212 GLU A O 1
ATOM 1675 N N . GLY A 1 213 ? -19.493 -3.089 56.235 1.00 55.59 213 GLY A N 1
ATOM 1676 C CA . GLY A 1 213 ? -19.532 -1.794 56.926 1.00 55.59 213 GLY A CA 1
ATOM 1677 C C . GLY A 1 213 ? -19.704 -1.791 58.455 1.00 55.59 213 GLY A C 1
ATOM 1678 O O . GLY A 1 213 ? -19.687 -0.706 59.035 1.00 55.59 213 GLY A O 1
ATOM 1679 N N . GLU A 1 214 ? -19.845 -2.933 59.141 1.00 45.62 214 GLU A N 1
ATOM 1680 C CA . GLU A 1 214 ? -19.916 -2.963 60.618 1.00 45.62 214 GLU A CA 1
ATOM 1681 C C . GLU A 1 214 ? -18.650 -3.543 61.278 1.00 45.62 214 GLU A C 1
ATOM 1683 O O . 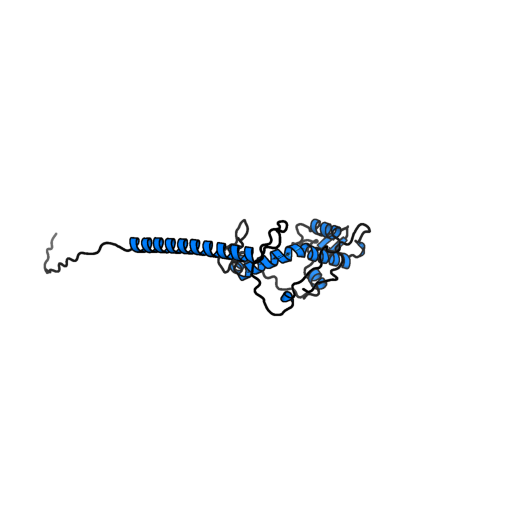GLU A 1 214 ? -18.423 -4.754 61.244 1.00 45.62 214 GLU A O 1
ATOM 1688 N N . PRO A 1 215 ? -17.903 -2.729 62.046 1.00 45.16 215 PRO A N 1
ATOM 1689 C CA . PRO A 1 215 ? -17.331 -3.152 63.308 1.00 45.16 215 PRO A CA 1
ATOM 1690 C C . PRO A 1 215 ? -18.191 -2.611 64.459 1.00 45.16 215 PRO A C 1
ATOM 1692 O O . PRO A 1 215 ? -18.315 -1.406 64.667 1.00 45.16 215 PRO A O 1
ATOM 1695 N N . VAL A 1 216 ? -18.783 -3.560 65.185 1.00 42.62 216 VAL A N 1
ATOM 1696 C CA . VAL A 1 216 ? -19.207 -3.540 66.593 1.00 42.62 216 VAL A CA 1
ATOM 1697 C C . VAL A 1 216 ? -18.997 -2.207 67.321 1.00 42.62 216 VAL A C 1
ATOM 1699 O O . VAL A 1 216 ? -17.879 -1.814 67.652 1.00 42.62 216 VAL A O 1
ATOM 1702 N N . GLY A 1 217 ? -20.113 -1.565 67.657 1.00 40.16 217 GLY A N 1
ATOM 1703 C CA . GLY A 1 217 ? -20.148 -0.493 68.636 1.00 40.16 217 GLY A CA 1
ATOM 1704 C C . GLY A 1 217 ? -20.013 -0.985 70.080 1.00 40.16 217 GLY A C 1
ATOM 1705 O O . GLY A 1 217 ? -20.424 -2.090 70.437 1.00 40.16 217 GLY A O 1
ATOM 1706 N N . SER A 1 218 ? -19.565 -0.039 70.909 1.00 38.16 218 SER A N 1
ATOM 1707 C CA . SER A 1 218 ? -19.774 0.110 72.356 1.00 38.16 218 SER A CA 1
ATOM 1708 C C . SER A 1 218 ? -18.964 -0.781 73.311 1.00 38.16 218 SER A C 1
ATOM 1710 O O . SER A 1 218 ? -19.212 -1.975 73.447 1.00 38.16 218 SER A O 1
ATOM 1712 N N . LYS A 1 219 ? -18.101 -0.157 74.123 1.00 36.09 219 LYS A N 1
ATOM 1713 C CA . LYS A 1 219 ? -18.534 0.476 75.382 1.00 36.09 219 LYS A CA 1
ATOM 1714 C C . LYS A 1 219 ? -17.480 1.434 75.943 1.00 36.09 219 LYS A C 1
ATOM 1716 O O . LYS A 1 219 ? -16.290 1.143 75.937 1.00 36.09 219 LYS A O 1
ATOM 1721 N N . GLU A 1 220 ? -17.997 2.572 76.381 1.00 38.53 220 GLU A N 1
ATOM 1722 C CA . GLU A 1 220 ? -17.414 3.554 77.291 1.00 38.53 220 GLU A CA 1
ATOM 1723 C C . GLU A 1 220 ? -17.011 2.875 78.605 1.00 38.53 220 GLU A C 1
ATOM 1725 O O . GLU A 1 220 ? -17.833 2.129 79.126 1.00 38.53 220 GLU A O 1
ATOM 1730 N N . GLU A 1 221 ? -15.824 3.172 79.141 1.00 33.84 221 GLU A N 1
ATOM 1731 C CA . GLU A 1 221 ? -15.613 3.429 80.576 1.00 33.84 221 GLU A CA 1
ATOM 1732 C C . GLU A 1 221 ? -14.504 4.488 80.695 1.00 33.84 221 GLU A C 1
ATOM 1734 O O . GLU A 1 221 ? -13.356 4.274 80.302 1.00 33.84 221 GLU A O 1
ATOM 1739 N N . GLU A 1 222 ? -14.905 5.671 81.157 1.00 38.25 222 GLU A N 1
ATOM 1740 C CA . GLU A 1 222 ? -14.034 6.682 81.744 1.00 38.25 222 GLU A CA 1
ATOM 1741 C C . GLU A 1 222 ? -13.535 6.160 83.100 1.00 38.25 222 GLU A C 1
ATOM 1743 O O . GLU A 1 222 ? -14.350 5.758 83.925 1.00 38.25 222 GLU A O 1
ATOM 1748 N N . GLU A 1 223 ? -12.232 6.238 83.368 1.00 34.50 223 GLU A N 1
ATOM 1749 C CA . GLU A 1 223 ? -11.736 6.485 84.725 1.00 34.50 223 GLU A CA 1
ATOM 1750 C C . GLU A 1 223 ? -10.614 7.526 84.660 1.00 34.50 223 GLU A C 1
ATOM 1752 O O . GLU A 1 223 ? -9.467 7.254 84.306 1.00 34.50 223 GLU A O 1
ATOM 1757 N N . GLU A 1 224 ? -11.007 8.754 84.979 1.00 40.19 224 GLU A N 1
ATOM 1758 C CA . GLU A 1 224 ? -10.160 9.809 85.516 1.00 40.19 224 GLU A CA 1
ATOM 1759 C C . GLU A 1 224 ? -10.068 9.580 87.034 1.00 40.19 224 GLU A C 1
ATOM 1761 O O . GLU A 1 224 ? -11.097 9.517 87.709 1.00 40.19 224 GLU A O 1
ATOM 1766 N N . ASN A 1 225 ? -8.857 9.427 87.574 1.00 36.53 225 ASN A N 1
ATOM 1767 C CA . ASN A 1 225 ? -8.542 9.898 88.922 1.00 36.53 225 ASN A CA 1
ATOM 1768 C C . ASN A 1 225 ? -7.031 10.039 89.137 1.00 36.53 225 ASN A C 1
ATOM 1770 O O . ASN A 1 225 ? -6.240 9.138 88.853 1.00 36.53 225 ASN A O 1
ATOM 1774 N N . ASP A 1 226 ? -6.707 11.220 89.652 1.00 41.12 226 ASP A N 1
ATOM 1775 C CA . ASP A 1 226 ? -5.431 11.733 90.132 1.00 41.12 226 ASP A CA 1
ATOM 1776 C C . ASP A 1 226 ? -4.780 10.856 91.218 1.00 41.12 226 ASP A C 1
ATOM 1778 O O . ASP A 1 226 ? -5.478 10.284 92.053 1.00 41.12 226 ASP A O 1
ATOM 1782 N N . ASP A 1 227 ? -3.443 10.859 91.294 1.00 39.00 227 ASP A N 1
ATOM 1783 C CA . ASP A 1 227 ? -2.791 11.496 92.449 1.00 39.00 227 ASP A CA 1
ATOM 1784 C C . ASP A 1 227 ? -1.318 11.857 92.174 1.00 39.00 227 ASP A C 1
ATOM 1786 O O . ASP A 1 227 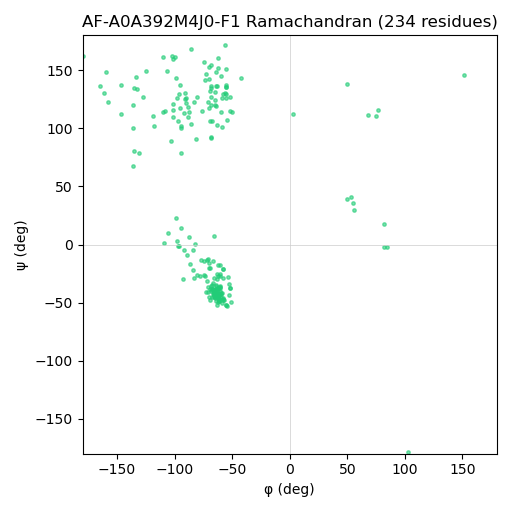? -0.614 11.216 91.389 1.00 39.00 227 ASP A O 1
ATOM 1790 N N . ALA A 1 228 ? -0.902 12.942 92.818 1.00 41.53 228 ALA A N 1
ATOM 1791 C CA . ALA A 1 228 ? 0.345 13.681 92.656 1.00 41.53 228 ALA A CA 1
ATOM 1792 C C . ALA A 1 228 ? 1.528 13.121 93.481 1.00 41.53 228 ALA A C 1
ATOM 1794 O O . ALA A 1 228 ? 1.306 12.330 94.387 1.00 41.53 228 ALA A O 1
ATOM 1795 N N . ASP A 1 229 ? 2.745 13.620 93.171 1.00 40.62 229 ASP A N 1
ATOM 1796 C CA . ASP A 1 229 ? 3.907 13.910 94.056 1.00 40.62 229 ASP A CA 1
ATOM 1797 C C . ASP A 1 229 ? 4.394 12.809 95.051 1.00 40.62 229 ASP A C 1
ATOM 1799 O O . ASP A 1 229 ? 3.621 12.172 95.745 1.00 40.62 229 ASP A O 1
ATOM 1803 N N . GLN A 1 230 ? 5.677 12.503 95.294 1.00 43.84 230 GLN A N 1
ATOM 1804 C CA . GLN A 1 230 ? 6.893 13.315 95.418 1.00 43.84 230 GLN A CA 1
ATOM 1805 C C . GLN A 1 230 ? 8.107 12.382 95.700 1.00 43.84 230 GLN A C 1
ATOM 1807 O O . GLN A 1 230 ? 7.928 11.276 96.202 1.00 43.84 230 GLN A O 1
ATOM 1812 N N . GLU A 1 231 ? 9.315 12.918 95.469 1.00 41.78 231 GLU A N 1
ATOM 1813 C CA . GLU A 1 231 ? 10.606 12.661 96.162 1.00 41.78 231 GLU A CA 1
ATOM 1814 C C . GLU A 1 231 ? 11.292 11.281 96.026 1.00 41.78 231 GLU A C 1
ATOM 1816 O O . GLU A 1 231 ? 10.771 10.226 96.364 1.00 41.78 231 GLU A O 1
ATOM 1821 N N . ASP A 1 232 ? 12.438 11.226 95.343 1.00 40.56 232 ASP A N 1
ATOM 1822 C CA . ASP A 1 232 ? 13.807 11.450 95.862 1.00 40.56 232 ASP A CA 1
ATOM 1823 C C . ASP A 1 232 ? 14.334 10.268 96.694 1.00 40.56 232 ASP A C 1
ATOM 1825 O O . ASP A 1 232 ? 13.887 9.994 97.804 1.00 40.56 232 ASP A O 1
ATOM 1829 N N . ASN A 1 233 ? 15.329 9.567 96.144 1.00 41.69 233 ASN A N 1
ATOM 1830 C CA . ASN A 1 233 ? 16.446 9.107 96.956 1.00 41.69 233 ASN A CA 1
ATOM 1831 C C . ASN A 1 233 ? 17.680 8.818 96.099 1.00 41.69 233 ASN A C 1
ATOM 1833 O O . ASN A 1 233 ? 17.687 8.002 95.176 1.00 41.69 233 ASN A O 1
ATOM 1837 N N . THR A 1 234 ? 18.731 9.523 96.484 1.00 43.00 234 THR A N 1
ATOM 1838 C CA . THR A 1 234 ? 20.138 9.322 96.174 1.00 43.00 234 THR A CA 1
ATOM 1839 C C . THR A 1 234 ? 20.689 8.110 96.937 1.00 43.00 234 THR A C 1
ATOM 1841 O O . THR A 1 234 ? 20.268 7.840 98.058 1.00 43.00 234 THR A O 1
ATOM 1844 N N . ASP A 1 235 ? 21.639 7.385 96.338 1.00 44.38 235 ASP A N 1
ATOM 1845 C CA . ASP A 1 235 ? 23.026 7.216 96.828 1.00 44.38 235 ASP A CA 1
ATOM 1846 C C . ASP A 1 235 ? 23.659 5.868 96.407 1.00 44.38 235 ASP A C 1
ATOM 1848 O O . ASP A 1 235 ? 23.001 4.826 96.391 1.00 44.38 235 ASP A O 1
ATOM 1852 N N . SER A 1 236 ? 24.977 5.949 96.169 1.00 44.19 236 SER A N 1
ATOM 1853 C CA . SER A 1 236 ? 26.007 4.942 95.826 1.00 44.19 236 SER A CA 1
ATOM 1854 C C . SER A 1 236 ? 26.270 4.622 94.352 1.00 44.19 236 SER A C 1
ATOM 1856 O O . SER A 1 236 ? 25.495 3.874 93.720 1.00 44.19 236 SER A O 1
#

pLDDT: mean 71.63, std 18.57, range [33.84, 96.38]

Secondary structure (DSSP, 8-state):
-EEE--PPPB-HHHHHHHHHT--TTTT-TTSTTTTEEEETTEEEE--HHHHHHHTT---S--------HHHHHHHHTTTS-SS--SSS---GGGS-HHHHHHHHHHHHHHHHHHHHHHHHHHHHHHHH-GGG--TT---B--SS-EEE-GGGGSSS----------------S---HHHHHHHHHHHHHHHHHHHHHHHHHHHHHHHHHHHTT-----------------------

Organism: NCBI:txid97028